Protein AF-A0A9E6BRR2-F1 (afdb_monomer_lite)

Sequence (316 aa):
MTEQTRDRDTGIADQISHALIAHAGAIAESCGAAAIFVYADVLGGQLLPTPPGLEEKVYYISKTAEEQESQEERGTRFLRVPNVPLTRTGQVKIAVFLALSRGIVRRGDVVVCLSGLPNSGGLDSLFITQVGREFEMYSTSEKTEAEASAVRPEVIERVVNIAIELGYEGREGKPVGALFVIGDTERVLSMSRQLILNPFRGYPEEERNVLDPALEETVKELSTIDGAFLIRGDGVIETCGTFLKVASQDEFELPQGLGARHHAAAGITAVTNAFAVTVSESTGTVTIFRDGRIVTEIEKPRRLDVVHRPFRAGEE

Structure (mmCIF, N/CA/C/O backbone):
data_AF-A0A9E6BRR2-F1
#
_entry.id   AF-A0A9E6BRR2-F1
#
loop_
_atom_site.group_PDB
_atom_site.id
_atom_site.type_symbol
_atom_site.label_atom_id
_atom_site.label_alt_id
_atom_site.label_comp_id
_atom_site.label_asym_id
_atom_site.label_entity_id
_atom_site.label_seq_id
_atom_site.pdbx_PDB_ins_code
_atom_site.Cartn_x
_atom_site.Cartn_y
_atom_site.Cartn_z
_atom_site.occupancy
_atom_site.B_iso_or_equiv
_atom_site.auth_seq_id
_atom_site.auth_comp_id
_atom_site.auth_asym_id
_atom_site.auth_atom_id
_atom_site.pdbx_PDB_model_num
ATOM 1 N N . MET A 1 1 ? -1.984 33.173 24.089 1.00 45.22 1 MET A N 1
ATOM 2 C CA . MET A 1 1 ? -2.928 32.114 24.507 1.00 45.22 1 MET A CA 1
ATOM 3 C C . MET A 1 1 ? -2.459 31.600 25.853 1.00 45.22 1 MET A C 1
ATOM 5 O O . MET A 1 1 ? -1.326 31.153 25.947 1.00 45.22 1 MET A O 1
ATOM 9 N N . THR A 1 2 ? -3.260 31.806 26.893 1.00 40.41 2 THR A N 1
ATOM 10 C CA . THR A 1 2 ? -2.946 31.531 28.305 1.00 40.41 2 THR A CA 1
ATOM 11 C C . THR A 1 2 ? -3.057 30.036 28.632 1.00 40.41 2 THR A C 1
ATOM 13 O O . THR A 1 2 ? -3.903 29.351 28.057 1.00 40.41 2 THR A O 1
ATOM 16 N N . GLU A 1 3 ? -2.236 29.544 29.570 1.00 40.56 3 GLU A N 1
ATOM 17 C CA . GLU A 1 3 ? -2.172 28.139 30.041 1.00 40.56 3 GLU A CA 1
ATOM 18 C C . GLU A 1 3 ? -3.542 27.518 30.366 1.00 40.56 3 GLU A C 1
ATOM 20 O O . GLU A 1 3 ? -3.767 26.353 30.063 1.00 40.56 3 GLU A O 1
ATOM 25 N N . GLN A 1 4 ? -4.505 28.309 30.852 1.00 42.38 4 GLN A N 1
ATOM 26 C CA . GLN A 1 4 ? -5.879 27.859 31.133 1.00 42.38 4 GLN A CA 1
ATOM 27 C C . GLN A 1 4 ? -6.672 27.380 29.904 1.00 42.38 4 GLN A C 1
ATOM 29 O O . GLN A 1 4 ? -7.651 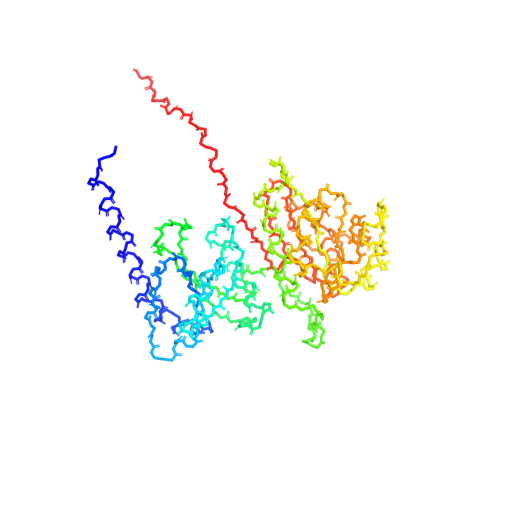26.654 30.054 1.00 42.38 4 GLN A O 1
ATOM 34 N N . THR A 1 5 ? -6.282 27.790 28.693 1.00 39.84 5 THR A N 1
ATOM 35 C CA . THR A 1 5 ? -6.946 27.348 27.452 1.00 39.84 5 THR A CA 1
ATOM 36 C C . THR A 1 5 ? -6.427 25.974 27.021 1.00 39.84 5 THR A C 1
ATOM 38 O O . THR A 1 5 ? -7.208 25.142 26.578 1.00 39.84 5 THR A O 1
ATOM 41 N N . ARG A 1 6 ? -5.128 25.699 27.232 1.00 43.97 6 ARG A N 1
ATOM 42 C CA . ARG A 1 6 ? -4.519 24.389 26.936 1.00 43.97 6 ARG A CA 1
ATOM 43 C C . ARG A 1 6 ? -5.049 23.282 27.847 1.00 43.97 6 ARG A C 1
ATOM 45 O O . ARG A 1 6 ? -5.259 22.183 27.361 1.00 43.97 6 ARG A O 1
ATOM 52 N N . ASP A 1 7 ? -5.295 23.593 29.119 1.00 45.66 7 ASP A N 1
ATOM 53 C CA . ASP A 1 7 ? -5.718 22.619 30.140 1.00 45.66 7 ASP A CA 1
ATOM 54 C C . ASP A 1 7 ? -7.205 22.207 30.023 1.00 45.66 7 ASP A C 1
ATOM 56 O O . ASP A 1 7 ? -7.620 21.143 30.478 1.00 45.66 7 ASP A O 1
ATOM 60 N N . ARG A 1 8 ? -8.039 23.045 29.384 1.00 50.12 8 ARG A N 1
ATOM 61 C CA . ARG A 1 8 ? -9.439 22.710 29.053 1.00 50.12 8 ARG A CA 1
ATOM 62 C C . ARG A 1 8 ? -9.565 21.887 27.772 1.00 50.12 8 ARG A C 1
ATOM 64 O O . ARG A 1 8 ? -10.418 21.003 27.718 1.00 50.12 8 ARG A O 1
ATOM 71 N N . ASP A 1 9 ? -8.744 22.179 26.765 1.00 53.53 9 ASP A N 1
ATOM 72 C CA . ASP A 1 9 ? -8.765 21.467 25.481 1.00 53.53 9 ASP A CA 1
ATOM 73 C C . ASP A 1 9 ? -8.281 20.013 25.624 1.00 53.53 9 ASP A C 1
ATOM 75 O O . ASP A 1 9 ? -8.854 19.119 25.001 1.00 53.53 9 ASP A O 1
ATOM 79 N N . THR A 1 10 ? -7.306 19.744 26.504 1.00 59.22 10 THR A N 1
ATOM 80 C CA . THR A 1 10 ? -6.876 18.376 26.858 1.00 59.22 10 THR A CA 1
ATOM 81 C C . THR A 1 10 ? -7.997 17.570 27.514 1.00 59.22 10 THR A C 1
ATOM 83 O O . THR A 1 10 ? -8.246 16.434 27.121 1.00 59.22 10 THR A O 1
ATOM 86 N N . GLY A 1 11 ? -8.759 18.170 28.435 1.00 69.00 11 GLY A N 1
ATOM 87 C CA . GLY A 1 11 ? -9.864 17.479 29.110 1.00 69.00 11 GLY A CA 1
ATOM 88 C C . GLY A 1 11 ? -11.014 17.059 28.182 1.00 69.00 11 GLY A C 1
ATOM 89 O O . GLY A 1 11 ? -11.620 16.011 28.395 1.00 69.00 11 GLY A O 1
ATOM 90 N N . ILE A 1 12 ? -11.319 17.844 27.141 1.00 74.69 12 ILE A N 1
ATOM 91 C CA . ILE A 1 12 ? -12.359 17.493 26.154 1.00 74.69 12 ILE A CA 1
ATOM 92 C C . ILE A 1 12 ? -11.861 16.396 25.205 1.00 74.69 12 ILE A C 1
ATOM 94 O O . ILE A 1 12 ? -12.606 15.458 24.918 1.00 74.69 12 ILE A O 1
ATOM 98 N N . ALA A 1 13 ? -10.612 16.482 24.738 1.00 71.50 13 ALA A N 1
ATOM 99 C CA . ALA A 1 13 ? -10.016 15.463 23.874 1.00 71.50 13 ALA A CA 1
ATOM 100 C C . ALA A 1 13 ? -9.964 14.083 24.558 1.00 71.50 13 ALA A C 1
ATOM 102 O O . ALA A 1 13 ? -10.310 13.071 23.940 1.00 71.50 13 ALA A O 1
ATOM 103 N N . ASP A 1 14 ? -9.636 14.049 25.850 1.00 74.75 14 ASP A N 1
ATOM 104 C CA . ASP A 1 14 ? -9.645 12.824 26.653 1.00 74.75 14 ASP A CA 1
ATOM 105 C C . ASP A 1 14 ? -11.061 12.259 26.824 1.00 74.75 14 ASP A C 1
ATOM 107 O O . ASP A 1 14 ? -11.271 11.050 26.711 1.00 74.75 14 ASP A O 1
ATOM 111 N N . GLN A 1 15 ? -12.063 13.120 27.035 1.00 80.69 15 GLN A N 1
ATOM 112 C CA . GLN A 1 15 ? -13.464 12.693 27.126 1.00 80.69 15 GLN A CA 1
ATOM 113 C C . GLN A 1 15 ? -13.975 12.084 25.818 1.00 80.69 15 GLN A C 1
ATOM 115 O O . GLN A 1 15 ? -14.651 11.054 25.853 1.00 80.69 15 GLN A O 1
ATOM 120 N N . ILE A 1 16 ? -13.650 12.692 24.673 1.00 83.25 16 ILE A N 1
ATOM 121 C CA . ILE A 1 16 ? -14.010 12.155 23.352 1.00 83.25 16 ILE A CA 1
ATOM 122 C C . ILE A 1 16 ? -13.338 10.796 23.149 1.00 83.25 16 ILE A C 1
ATOM 124 O O . ILE A 1 16 ? -14.016 9.827 22.801 1.00 83.25 16 ILE A O 1
ATOM 128 N N . SER A 1 17 ? -12.040 10.706 23.445 1.00 81.00 17 SER A N 1
ATOM 129 C CA . SER A 1 17 ? -11.273 9.464 23.326 1.00 81.00 17 SER A CA 1
ATOM 130 C C . SER A 1 17 ? -11.893 8.352 24.170 1.00 81.00 17 SER A C 1
ATOM 132 O O . SER A 1 17 ? -12.194 7.274 23.659 1.00 81.00 17 SER A O 1
ATOM 134 N N . HIS A 1 18 ? -12.172 8.637 25.444 1.00 81.00 18 HIS A N 1
ATOM 135 C CA . HIS A 1 18 ? -12.802 7.691 26.359 1.00 81.00 18 HIS A CA 1
ATOM 136 C C . HIS A 1 18 ? -14.199 7.270 25.881 1.00 81.00 18 HIS A C 1
ATOM 138 O O . HIS A 1 18 ? -14.552 6.093 25.960 1.00 81.00 18 HIS A O 1
ATOM 144 N N . ALA A 1 19 ? -15.003 8.203 25.364 1.00 85.44 19 ALA A N 1
ATOM 145 C CA . ALA A 1 19 ? -16.331 7.899 24.840 1.00 85.44 19 ALA A CA 1
ATOM 146 C C . ALA A 1 19 ? -16.269 6.969 23.619 1.00 85.44 19 ALA A C 1
ATOM 148 O O . ALA A 1 19 ? -17.017 5.991 23.571 1.00 85.44 19 ALA A O 1
ATOM 149 N N . LEU A 1 20 ? -15.367 7.233 22.667 1.00 87.62 20 LEU A N 1
ATOM 150 C CA . LEU A 1 20 ? -15.169 6.378 21.495 1.00 87.62 20 LEU A CA 1
ATOM 151 C C . LEU A 1 20 ? -14.715 4.981 21.905 1.00 87.62 20 LEU A C 1
ATOM 153 O O . LEU A 1 20 ? -15.319 3.996 21.487 1.00 87.62 20 LEU A O 1
ATOM 157 N N . ILE A 1 21 ? -13.708 4.901 22.773 1.00 81.75 21 ILE A N 1
ATOM 158 C CA . ILE A 1 21 ? -13.178 3.642 23.294 1.00 81.75 21 ILE A CA 1
ATOM 159 C C . ILE A 1 21 ? -14.280 2.821 23.978 1.00 81.75 21 ILE A C 1
ATOM 161 O O . ILE A 1 21 ? -14.448 1.643 23.670 1.00 81.75 21 ILE A O 1
ATOM 165 N N . ALA A 1 22 ? -15.070 3.445 24.856 1.00 83.31 22 ALA A N 1
ATOM 166 C CA . ALA A 1 22 ? -16.114 2.762 25.618 1.00 83.31 22 ALA A CA 1
ATOM 167 C C . ALA A 1 22 ? -17.245 2.190 24.743 1.00 83.31 22 ALA A C 1
ATOM 169 O O . ALA A 1 22 ? -17.859 1.194 25.119 1.00 83.31 22 ALA A O 1
ATOM 170 N N . HIS A 1 23 ? -17.532 2.797 23.585 1.00 89.19 23 HIS A N 1
ATOM 171 C CA . HIS A 1 23 ? -18.653 2.395 22.723 1.00 89.19 23 HIS A CA 1
ATOM 172 C C . HIS A 1 23 ? -18.225 1.620 21.471 1.00 89.19 23 HIS A C 1
ATOM 174 O O . HIS A 1 23 ? -19.061 0.956 20.856 1.00 89.19 23 HIS A O 1
ATOM 180 N N . ALA A 1 24 ? -16.942 1.652 21.099 1.00 88.25 24 ALA A N 1
ATOM 181 C CA . ALA A 1 24 ? -16.434 1.013 19.887 1.00 88.25 24 ALA A CA 1
ATOM 182 C C . ALA A 1 24 ? -16.755 -0.483 19.821 1.00 88.25 24 ALA A C 1
ATOM 184 O O . ALA A 1 24 ? -17.174 -0.971 18.775 1.00 88.25 24 ALA A O 1
ATOM 185 N N . GLY A 1 25 ? -16.613 -1.201 20.939 1.00 87.06 25 GLY A N 1
ATOM 186 C CA . GLY A 1 25 ? -16.920 -2.629 20.997 1.00 87.06 25 GLY A CA 1
ATOM 187 C C . GLY A 1 25 ? -18.400 -2.938 20.746 1.00 87.06 25 GLY A C 1
ATOM 188 O O . GLY A 1 25 ? -18.709 -3.833 19.966 1.00 87.06 25 GLY A O 1
ATOM 189 N N . ALA A 1 26 ? -19.315 -2.158 21.328 1.00 89.19 26 ALA A N 1
ATOM 190 C CA . ALA A 1 26 ? -20.755 -2.331 21.113 1.00 89.19 26 ALA A CA 1
ATOM 191 C C . ALA A 1 26 ? -21.174 -1.993 19.670 1.00 89.19 26 ALA A C 1
ATOM 193 O O . ALA A 1 26 ? -22.030 -2.662 19.086 1.00 89.19 26 ALA A O 1
ATOM 194 N N . ILE A 1 27 ? -20.546 -0.975 19.072 1.00 91.75 27 ILE A N 1
ATOM 195 C CA . ILE A 1 27 ? -20.733 -0.629 17.657 1.00 91.75 27 ILE A CA 1
ATOM 196 C C . ILE A 1 27 ? -20.229 -1.771 16.767 1.00 91.75 27 ILE A C 1
ATOM 198 O O . ILE A 1 27 ? -20.940 -2.209 15.865 1.00 91.75 27 ILE A O 1
ATOM 202 N N . ALA A 1 28 ? -19.033 -2.293 17.047 1.00 91.62 28 ALA A N 1
ATOM 203 C CA . ALA A 1 28 ? -18.448 -3.410 16.315 1.00 91.62 28 ALA A CA 1
ATOM 204 C C . ALA A 1 28 ? -19.322 -4.670 16.385 1.00 91.62 28 ALA A C 1
ATOM 206 O O . ALA A 1 28 ? -19.537 -5.317 15.363 1.00 91.62 28 ALA A O 1
ATOM 207 N N . GLU A 1 29 ? -19.880 -4.985 17.553 1.00 90.69 29 GLU A N 1
ATOM 208 C CA . GLU A 1 29 ? -20.832 -6.086 17.716 1.00 90.69 29 GLU A CA 1
ATOM 209 C C . GLU A 1 29 ? -22.100 -5.871 16.880 1.00 90.69 29 GLU A C 1
ATOM 211 O O . GLU A 1 29 ? -22.483 -6.737 16.093 1.00 90.69 29 GLU A O 1
ATOM 216 N N . SER A 1 30 ? -22.707 -4.686 16.989 1.00 92.19 30 SER A N 1
ATOM 217 C CA . SER A 1 30 ? -23.957 -4.337 16.299 1.00 92.19 30 SER A CA 1
ATOM 218 C C . SER A 1 30 ? -23.822 -4.366 14.776 1.00 92.19 30 SER A C 1
ATOM 220 O O . SER A 1 30 ? -24.770 -4.705 14.069 1.00 92.19 30 SER A O 1
ATOM 222 N N . CYS A 1 31 ? -22.642 -4.020 14.262 1.00 91.88 31 CYS A N 1
ATOM 223 C CA . CYS A 1 31 ? -22.338 -4.050 12.835 1.00 91.88 31 CYS A CA 1
ATOM 224 C C . CYS A 1 31 ? -21.801 -5.407 12.350 1.00 91.88 31 CYS A C 1
ATOM 226 O O . CYS A 1 31 ? -21.524 -5.546 11.160 1.00 91.88 31 CYS A O 1
ATOM 228 N N . GLY A 1 32 ? -21.632 -6.395 13.237 1.00 91.06 32 GLY A N 1
ATOM 229 C CA . GLY A 1 32 ? -21.058 -7.693 12.882 1.00 91.06 32 GLY A CA 1
ATOM 230 C C . GLY A 1 32 ? -19.607 -7.594 12.406 1.00 91.06 32 GLY A C 1
ATOM 231 O O . GLY A 1 32 ? -19.215 -8.294 11.474 1.00 91.06 32 GLY A O 1
ATOM 232 N N . ALA A 1 33 ? -18.815 -6.707 13.012 1.00 92.94 33 ALA A N 1
ATOM 233 C CA . ALA A 1 33 ? -17.444 -6.455 12.598 1.00 92.94 33 ALA A CA 1
ATOM 234 C C . ALA A 1 33 ? -16.578 -7.723 12.691 1.00 92.94 33 ALA A C 1
ATOM 236 O O . ALA A 1 33 ? -16.591 -8.468 13.686 1.00 92.94 33 ALA A O 1
ATOM 237 N N . ALA A 1 34 ? -15.798 -7.949 11.637 1.00 92.94 34 ALA A N 1
ATOM 238 C CA . ALA A 1 34 ? -14.789 -8.996 11.584 1.00 92.94 34 ALA A CA 1
ATOM 239 C C . ALA A 1 34 ? -13.524 -8.577 12.343 1.00 92.94 34 ALA A C 1
ATOM 241 O O . ALA A 1 34 ? -12.900 -9.413 12.993 1.00 92.94 34 ALA A O 1
ATOM 242 N N . ALA A 1 35 ? -13.189 -7.281 12.308 1.00 93.44 35 ALA A N 1
ATOM 243 C CA . ALA A 1 35 ? -12.031 -6.714 12.987 1.00 93.44 35 ALA A CA 1
ATOM 244 C C . ALA A 1 35 ? -12.292 -5.290 13.503 1.00 93.44 35 ALA A C 1
ATOM 246 O O . ALA A 1 35 ? -13.084 -4.533 12.931 1.00 93.44 35 ALA A O 1
ATOM 247 N N . ILE A 1 36 ? -11.586 -4.927 14.573 1.00 93.44 36 ILE A N 1
ATOM 248 C CA . ILE A 1 36 ? -11.510 -3.576 15.127 1.00 93.44 36 ILE A CA 1
ATOM 249 C C . ILE A 1 36 ? -10.061 -3.115 15.032 1.00 93.44 36 ILE A C 1
ATOM 251 O O . ILE A 1 36 ? -9.180 -3.727 15.629 1.00 93.44 36 ILE A O 1
ATOM 255 N N . PHE A 1 37 ? -9.802 -2.040 14.301 1.00 92.75 37 PHE A N 1
ATOM 256 C CA . PHE A 1 37 ? -8.474 -1.452 14.178 1.00 92.75 37 PHE A CA 1
ATOM 257 C C . PHE A 1 37 ? -8.347 -0.255 15.099 1.00 92.75 37 PHE A C 1
ATOM 259 O O . PHE A 1 37 ? -9.175 0.655 15.055 1.00 92.75 37 PHE A O 1
ATOM 266 N N . VAL A 1 38 ? -7.301 -0.242 15.918 1.00 89.06 38 VAL A N 1
ATOM 267 C CA . VAL A 1 38 ? -7.044 0.858 16.844 1.00 89.06 38 VAL A CA 1
ATOM 268 C C . VAL A 1 38 ? -5.611 1.313 16.718 1.00 89.06 38 VAL A C 1
ATOM 270 O O . VAL A 1 38 ? -4.689 0.534 16.921 1.00 89.06 38 VAL A O 1
ATOM 273 N N . TYR A 1 39 ? -5.422 2.582 16.393 1.00 83.19 39 TYR A N 1
ATOM 274 C CA . TYR A 1 39 ? -4.096 3.176 16.300 1.00 83.19 39 TYR A CA 1
ATOM 275 C C . TYR A 1 39 ? -3.404 3.226 17.671 1.00 83.19 39 TYR A C 1
ATOM 277 O O . TYR A 1 39 ? -3.909 3.837 18.615 1.00 83.19 39 TYR A O 1
ATOM 285 N N . ALA A 1 40 ? -2.272 2.522 17.784 1.00 69.75 40 ALA A N 1
ATOM 286 C CA . ALA A 1 40 ? -1.572 2.283 19.046 1.00 69.75 40 ALA A CA 1
ATOM 287 C C . ALA A 1 40 ? -0.946 3.563 19.618 1.00 69.75 40 ALA A C 1
ATOM 289 O O . ALA A 1 40 ? -0.969 3.757 20.836 1.00 69.75 40 ALA A O 1
ATOM 290 N N . ASP A 1 41 ? -0.484 4.461 18.741 1.00 67.94 41 ASP A N 1
ATOM 291 C CA . ASP A 1 41 ? 0.067 5.781 19.078 1.00 67.94 41 ASP A CA 1
ATOM 292 C C . ASP A 1 41 ? -0.927 6.664 19.845 1.00 67.94 41 ASP A C 1
ATOM 294 O O . ASP A 1 41 ? -0.534 7.605 20.532 1.00 67.94 41 ASP A O 1
ATOM 298 N N . VAL A 1 42 ? -2.220 6.344 19.765 1.00 65.56 42 VAL A N 1
ATOM 299 C CA . VAL A 1 42 ? -3.295 7.133 20.367 1.00 65.56 42 VAL A CA 1
ATOM 300 C C . VAL A 1 42 ? -3.747 6.590 21.725 1.00 65.56 42 VAL A C 1
ATOM 302 O O . VAL A 1 42 ? -4.322 7.322 22.521 1.00 65.56 42 VAL A O 1
ATOM 305 N N . LEU A 1 43 ? -3.475 5.318 22.030 1.00 63.44 43 LEU A N 1
ATOM 306 C CA . LEU A 1 43 ? -3.894 4.704 23.295 1.00 63.44 43 LEU A CA 1
ATOM 307 C C . LEU A 1 43 ? -2.868 4.851 24.423 1.00 63.44 43 LEU A C 1
ATOM 309 O O . LEU A 1 43 ? -3.152 4.433 25.545 1.00 63.44 43 LEU A O 1
ATOM 313 N N . GLY A 1 44 ? -1.670 5.383 24.152 1.00 63.38 44 GLY A N 1
ATOM 314 C CA . GLY A 1 44 ? -0.631 5.568 25.174 1.00 63.38 44 GLY A CA 1
ATOM 315 C C . GLY A 1 44 ? -0.302 4.283 25.949 1.00 63.38 44 GLY A C 1
ATOM 316 O O . GLY A 1 44 ? -0.023 4.335 27.144 1.00 63.38 44 GLY A O 1
ATOM 317 N N . GLY A 1 45 ? -0.415 3.117 25.300 1.00 61.56 45 GLY A N 1
ATOM 318 C CA . GLY A 1 45 ? -0.205 1.808 25.927 1.00 61.56 45 GLY A CA 1
ATOM 319 C C . GLY A 1 45 ? -1.414 1.211 26.665 1.00 61.56 45 GLY A C 1
ATOM 320 O O . GLY A 1 45 ? -1.284 0.143 27.259 1.00 61.56 45 GLY A O 1
ATOM 321 N N . GLN A 1 46 ? -2.600 1.825 26.627 1.00 63.91 46 GLN A N 1
ATOM 322 C CA . GLN A 1 46 ? -3.827 1.233 27.180 1.00 63.91 46 GLN A CA 1
ATOM 323 C C . GLN A 1 46 ? -4.404 0.134 26.267 1.00 63.91 46 GLN A C 1
ATOM 325 O O . GLN A 1 46 ? -4.161 0.108 25.060 1.00 63.91 46 GLN A O 1
ATOM 330 N N . LEU A 1 47 ? -5.121 -0.841 26.845 1.00 67.12 47 LEU A N 1
ATOM 331 C CA . LEU A 1 47 ? -5.910 -1.805 26.063 1.00 67.12 47 LEU A CA 1
ATOM 332 C C . LEU A 1 47 ? -7.259 -1.189 25.683 1.00 67.12 47 LEU A C 1
ATOM 334 O O . LEU A 1 47 ? -7.787 -0.365 26.427 1.00 67.12 47 LEU A O 1
ATOM 338 N N . LEU A 1 48 ? -7.833 -1.618 24.556 1.00 71.06 48 LEU A N 1
ATOM 339 C CA . LEU A 1 48 ? -9.191 -1.232 24.205 1.00 71.06 48 LEU A CA 1
ATOM 340 C C . LEU A 1 48 ? -10.147 -2.095 25.048 1.00 71.06 48 LEU A C 1
ATOM 342 O O . LEU A 1 48 ? -10.159 -3.313 24.855 1.00 71.06 48 LEU A O 1
ATOM 346 N N . PRO A 1 49 ? -10.946 -1.527 25.968 1.00 70.19 49 PRO A N 1
ATOM 347 C CA . PRO A 1 49 ? -12.047 -2.256 26.578 1.00 70.19 49 PRO A CA 1
ATOM 348 C C . PRO A 1 49 ? -12.982 -2.767 25.481 1.00 70.19 49 PRO A C 1
ATOM 350 O O . PRO A 1 49 ? -13.512 -1.997 24.680 1.00 70.19 49 PRO A O 1
ATOM 353 N N . THR A 1 50 ? -13.185 -4.080 25.445 1.00 69.94 50 THR A N 1
ATOM 354 C CA . THR A 1 50 ? -14.102 -4.726 24.507 1.00 69.94 50 THR A CA 1
ATOM 355 C C . THR A 1 50 ? -15.073 -5.638 25.247 1.00 69.94 50 THR A C 1
ATOM 357 O O . THR A 1 50 ? -14.748 -6.138 26.327 1.00 69.94 50 THR A O 1
ATOM 360 N N . PRO A 1 51 ? -16.289 -5.848 24.711 1.00 68.19 51 PRO A N 1
ATOM 361 C CA . PRO A 1 51 ? -17.172 -6.888 25.211 1.00 68.19 51 PRO A CA 1
ATOM 362 C C . PRO A 1 51 ? -16.509 -8.275 25.095 1.00 68.19 51 PRO A C 1
ATOM 364 O O . PRO A 1 51 ? -15.695 -8.492 24.189 1.00 68.19 51 PRO A O 1
ATOM 367 N N . PRO A 1 52 ? -16.872 -9.238 25.964 1.00 69.31 52 PRO A N 1
ATOM 368 C CA . PRO A 1 52 ? -16.328 -10.592 25.913 1.00 69.31 52 PRO A CA 1
ATOM 369 C C . PRO A 1 52 ? -16.473 -11.217 24.517 1.00 69.31 52 PRO A C 1
ATOM 371 O O . PRO A 1 52 ? -17.562 -11.228 23.948 1.00 69.31 52 PRO A O 1
ATOM 374 N N . GLY A 1 53 ? -15.378 -11.745 23.964 1.00 69.94 53 GLY A N 1
ATOM 375 C CA . GLY A 1 53 ? -15.349 -12.372 22.634 1.00 69.94 53 GLY A CA 1
ATOM 376 C C . GLY A 1 53 ? -14.974 -11.444 21.468 1.00 69.94 53 GLY A C 1
ATOM 377 O O . GLY A 1 53 ? -14.751 -11.934 20.361 1.00 69.94 53 GLY A O 1
ATOM 378 N N . LEU A 1 54 ? -14.849 -10.130 21.696 1.00 78.69 54 LEU A N 1
ATOM 379 C CA . LEU A 1 54 ? -14.329 -9.177 20.701 1.00 78.69 54 LEU A CA 1
ATOM 380 C C . LEU A 1 54 ? -12.826 -8.909 20.836 1.00 78.69 54 LEU A C 1
ATOM 382 O O . LEU A 1 54 ? -12.239 -8.388 19.894 1.00 78.69 54 LEU A O 1
ATOM 386 N N . GLU A 1 55 ? -12.198 -9.310 21.943 1.00 81.00 55 GLU A N 1
ATOM 387 C CA . GLU A 1 55 ? -10.760 -9.125 22.202 1.00 81.00 55 GLU A CA 1
ATOM 388 C C . GLU A 1 55 ? -9.889 -9.690 21.073 1.00 81.00 55 GLU A C 1
ATOM 390 O O . GLU A 1 55 ? -8.981 -9.025 20.578 1.00 81.00 55 GLU A O 1
ATOM 395 N N . GLU A 1 56 ? -10.225 -10.885 20.583 1.00 84.69 56 GLU A N 1
ATOM 396 C CA . GLU A 1 56 ? -9.510 -11.521 19.474 1.00 84.69 56 GLU A CA 1
ATOM 397 C C . GLU A 1 56 ? -9.662 -10.777 18.141 1.00 84.69 56 GLU A C 1
ATOM 399 O O . GLU A 1 56 ? -8.888 -10.992 17.212 1.00 84.69 56 GLU A O 1
ATOM 404 N N . LYS A 1 57 ? -10.653 -9.898 18.019 1.00 88.81 57 LYS A N 1
ATOM 405 C CA . LYS A 1 57 ? -10.898 -9.120 16.803 1.00 88.81 57 LYS A CA 1
ATOM 406 C C . LYS A 1 57 ? -10.199 -7.762 16.831 1.00 88.81 57 LYS A C 1
ATOM 408 O O . LYS A 1 57 ? -10.265 -7.047 15.833 1.00 88.81 57 LYS A O 1
ATOM 413 N N . VAL A 1 58 ? -9.543 -7.390 17.933 1.00 90.50 58 VAL A N 1
ATOM 414 C CA . VAL A 1 58 ? -8.825 -6.116 18.057 1.00 90.50 58 VAL A CA 1
ATOM 415 C C . VAL A 1 58 ? -7.425 -6.242 17.466 1.00 90.50 58 VAL A C 1
ATOM 417 O O . VAL A 1 58 ? -6.642 -7.084 17.897 1.00 90.50 58 VAL A O 1
ATOM 420 N N . TYR A 1 59 ? -7.102 -5.372 16.513 1.00 91.69 59 TYR A N 1
ATOM 421 C CA . TYR A 1 59 ? -5.764 -5.212 15.956 1.00 91.69 59 TYR A CA 1
ATOM 422 C C . TYR A 1 59 ? -5.240 -3.808 16.247 1.00 91.69 59 TYR A C 1
ATOM 424 O O . TYR A 1 59 ? -5.827 -2.803 15.836 1.00 91.69 59 TYR A O 1
ATOM 432 N N . TYR A 1 60 ? -4.103 -3.749 16.928 1.00 89.56 60 TYR A N 1
ATOM 433 C CA . TYR A 1 60 ? -3.379 -2.517 17.199 1.00 89.56 60 TYR A CA 1
ATOM 434 C C . TYR A 1 60 ? -2.570 -2.105 15.974 1.00 89.56 60 TYR A C 1
ATOM 436 O O . TYR A 1 60 ? -1.739 -2.860 15.474 1.00 89.56 60 TYR A O 1
ATOM 444 N N . ILE A 1 61 ? -2.829 -0.912 15.458 1.00 89.81 61 ILE A N 1
ATOM 445 C CA . ILE A 1 61 ? -2.129 -0.382 14.298 1.00 89.81 61 ILE A CA 1
ATOM 446 C C . ILE A 1 61 ? -0.882 0.352 14.785 1.00 89.81 61 ILE A C 1
ATOM 448 O O . ILE A 1 61 ? -0.998 1.406 15.411 1.00 89.81 61 ILE A O 1
ATOM 452 N N . SER A 1 62 ? 0.289 -0.209 14.490 1.00 86.69 62 SER A N 1
ATOM 453 C CA . SER A 1 62 ? 1.592 0.327 14.899 1.00 86.69 62 SER A CA 1
ATOM 454 C C . SER A 1 62 ? 2.306 0.957 13.705 1.00 86.69 62 SER A C 1
ATOM 456 O O . SER A 1 62 ? 2.325 0.392 12.609 1.00 86.69 62 SER A O 1
ATOM 458 N N . LYS A 1 63 ? 2.912 2.123 13.908 1.00 83.75 63 LYS A N 1
ATOM 459 C CA . LYS A 1 63 ? 3.722 2.833 12.906 1.00 83.75 63 LYS A CA 1
ATOM 460 C C . LYS A 1 63 ? 5.210 2.573 13.118 1.00 83.75 63 LYS A C 1
ATOM 462 O O . LYS A 1 63 ? 5.964 2.487 12.148 1.00 83.75 63 LYS A O 1
ATOM 467 N N . THR A 1 64 ? 5.642 2.426 14.369 1.00 83.00 64 THR A N 1
ATOM 468 C CA . THR A 1 64 ? 7.058 2.264 14.725 1.00 83.00 64 THR A CA 1
ATOM 469 C C . THR A 1 64 ? 7.398 0.828 15.127 1.00 83.00 64 THR A C 1
ATOM 471 O O . THR A 1 64 ? 6.523 0.028 15.460 1.00 83.00 64 THR A O 1
ATOM 474 N N . ALA A 1 65 ? 8.691 0.488 15.077 1.00 80.94 65 ALA A N 1
ATOM 475 C CA . ALA A 1 65 ? 9.177 -0.805 15.560 1.00 80.94 65 ALA A CA 1
ATOM 476 C C . ALA A 1 65 ? 9.010 -0.934 17.085 1.00 80.94 65 ALA A C 1
ATOM 478 O O . ALA A 1 65 ? 8.647 -1.999 17.566 1.00 80.94 65 ALA A O 1
ATOM 479 N N . GLU A 1 66 ? 9.194 0.164 17.823 1.00 80.88 66 GLU A N 1
ATOM 480 C CA . GLU A 1 66 ? 9.014 0.221 19.280 1.00 80.88 66 GLU A CA 1
ATOM 481 C C . GLU A 1 66 ? 7.559 -0.055 19.689 1.00 80.88 66 GLU A C 1
ATOM 483 O O . GLU A 1 66 ? 7.293 -0.845 20.592 1.00 80.88 66 GLU A O 1
ATOM 488 N N . GLU A 1 67 ? 6.589 0.549 18.992 1.00 78.56 67 GLU A N 1
ATOM 489 C CA . GLU A 1 67 ? 5.165 0.269 19.217 1.00 78.56 67 GLU A CA 1
ATOM 490 C C . GLU A 1 67 ? 4.832 -1.194 18.933 1.00 78.56 67 GLU A C 1
ATOM 492 O O . GLU A 1 67 ? 4.021 -1.789 19.639 1.00 78.56 67 GLU A O 1
ATOM 497 N N . GLN A 1 68 ? 5.435 -1.766 17.890 1.00 80.06 68 GLN A N 1
ATOM 498 C CA . GLN A 1 68 ? 5.261 -3.170 17.543 1.00 80.06 68 GLN A CA 1
ATOM 499 C C . GLN A 1 68 ? 5.818 -4.090 18.637 1.00 80.06 68 GLN A C 1
ATOM 501 O O . GLN A 1 68 ? 5.083 -4.955 19.104 1.00 80.06 68 GLN A O 1
ATOM 506 N N . GLU A 1 69 ? 7.060 -3.879 19.074 1.00 82.25 69 GLU A N 1
ATOM 507 C CA . GLU A 1 69 ? 7.691 -4.656 20.150 1.00 82.25 69 GLU A CA 1
ATOM 508 C C . GLU A 1 69 ? 6.846 -4.591 21.431 1.00 82.25 69 GLU A C 1
ATOM 510 O O . GLU A 1 69 ? 6.519 -5.618 22.021 1.00 82.25 69 GLU A O 1
ATOM 515 N N . SER A 1 70 ? 6.346 -3.401 21.779 1.00 79.94 70 SER A N 1
ATOM 516 C CA . SER A 1 70 ? 5.434 -3.229 22.913 1.00 79.94 70 SER A CA 1
ATOM 517 C C . SER A 1 70 ? 4.126 -4.023 22.768 1.00 79.94 70 SER A C 1
ATOM 519 O O . SER A 1 70 ? 3.634 -4.589 23.745 1.00 79.94 70 SER A O 1
ATOM 521 N N . GLN A 1 71 ? 3.534 -4.093 21.570 1.00 80.75 71 GLN A N 1
ATOM 522 C CA . GLN A 1 71 ? 2.323 -4.896 21.347 1.00 80.75 71 GLN A CA 1
ATOM 523 C C . GLN A 1 71 ? 2.597 -6.405 21.364 1.00 80.75 71 GLN A C 1
ATOM 525 O O . GLN A 1 71 ? 1.750 -7.164 21.854 1.00 80.75 71 GLN A O 1
ATOM 530 N N . GLU A 1 72 ? 3.762 -6.827 20.864 1.00 82.00 72 GLU A N 1
ATOM 531 C CA . GLU A 1 72 ? 4.239 -8.212 20.901 1.00 82.00 72 GLU A CA 1
ATOM 532 C C . GLU A 1 72 ? 4.441 -8.691 22.342 1.00 82.00 72 GLU A C 1
ATOM 534 O O . GLU A 1 72 ? 3.895 -9.728 22.720 1.00 82.00 72 GLU A O 1
ATOM 539 N N . GLU A 1 73 ? 5.128 -7.907 23.180 1.00 81.94 73 GLU A N 1
ATOM 540 C CA . GLU A 1 73 ? 5.329 -8.205 24.607 1.00 81.94 73 GLU A CA 1
ATOM 541 C C . GLU A 1 73 ? 4.005 -8.363 25.367 1.00 81.94 73 GLU A C 1
ATOM 543 O O . GLU A 1 73 ? 3.886 -9.178 26.285 1.00 81.94 73 GLU A O 1
ATOM 548 N N . ARG A 1 74 ? 2.979 -7.606 24.965 1.00 79.38 74 ARG A N 1
ATOM 549 C CA . ARG A 1 74 ? 1.633 -7.663 25.552 1.00 79.38 74 ARG A CA 1
ATOM 550 C C . ARG A 1 74 ? 0.786 -8.822 25.020 1.00 79.38 74 ARG A C 1
ATOM 552 O O . ARG A 1 74 ? -0.327 -9.015 25.506 1.00 79.38 74 ARG A O 1
ATOM 559 N N . GLY A 1 75 ? 1.269 -9.568 24.025 1.00 80.25 75 GLY A N 1
ATOM 560 C CA . GLY A 1 75 ? 0.532 -10.662 23.388 1.00 80.25 75 GLY A CA 1
ATOM 561 C C . GLY A 1 75 ? -0.705 -10.202 22.610 1.00 80.25 75 GLY A C 1
ATOM 562 O O . GLY A 1 75 ? -1.641 -10.978 22.418 1.00 80.25 75 GLY A O 1
ATOM 563 N N . THR A 1 76 ? -0.740 -8.936 22.189 1.00 84.06 76 THR A N 1
ATOM 564 C CA . THR A 1 76 ? -1.865 -8.370 21.431 1.00 84.06 76 THR A CA 1
ATOM 565 C C . THR A 1 76 ? -1.684 -8.591 19.930 1.00 84.06 76 THR A C 1
ATOM 567 O O . THR A 1 76 ? -0.564 -8.729 19.438 1.00 84.06 76 THR A O 1
ATOM 570 N N . ARG A 1 77 ? -2.783 -8.625 19.166 1.00 88.62 77 ARG A N 1
ATOM 571 C CA . ARG A 1 77 ? -2.697 -8.668 17.699 1.00 88.62 77 ARG A CA 1
ATOM 572 C C . ARG A 1 77 ? -2.397 -7.267 17.182 1.00 88.62 77 ARG A C 1
ATOM 574 O O . ARG A 1 77 ? -3.032 -6.305 17.605 1.00 88.62 77 ARG A O 1
ATOM 581 N N . PHE A 1 78 ? -1.474 -7.148 16.238 1.00 89.19 78 PHE A N 1
ATOM 582 C CA . PHE A 1 78 ? -1.089 -5.860 15.673 1.00 89.19 78 PHE A CA 1
ATOM 583 C C . PHE A 1 78 ? -0.931 -5.929 14.153 1.00 89.19 78 PHE A C 1
ATOM 585 O O . PHE A 1 78 ? -0.803 -6.999 13.553 1.00 89.19 78 PHE A O 1
ATOM 592 N N . LEU A 1 79 ? -0.946 -4.758 13.528 1.00 90.25 79 LEU A N 1
ATOM 593 C CA . LEU A 1 79 ? -0.686 -4.559 12.111 1.00 90.25 79 LEU A CA 1
ATOM 594 C C . LEU A 1 79 ? 0.254 -3.368 11.954 1.00 90.25 79 LEU A C 1
ATOM 596 O O . LEU A 1 79 ? -0.050 -2.266 12.406 1.00 90.25 79 LEU A O 1
ATOM 600 N N . ARG A 1 80 ? 1.387 -3.585 11.285 1.00 87.94 80 ARG A N 1
ATOM 601 C CA . ARG A 1 80 ? 2.335 -2.513 10.989 1.00 87.94 80 ARG A CA 1
ATOM 602 C C . ARG A 1 80 ? 1.882 -1.742 9.754 1.00 87.94 80 ARG A C 1
ATOM 604 O O . ARG A 1 80 ? 1.644 -2.345 8.710 1.00 87.94 80 ARG A O 1
ATOM 611 N N . VAL A 1 81 ? 1.805 -0.424 9.871 1.00 90.25 81 VAL A N 1
ATOM 612 C CA . VAL A 1 81 ? 1.554 0.512 8.764 1.00 90.25 81 VAL A CA 1
ATOM 613 C C . VAL A 1 81 ? 2.765 1.438 8.591 1.00 90.25 81 VAL A C 1
ATOM 615 O O . VAL A 1 81 ? 3.558 1.577 9.524 1.00 90.25 81 VAL A O 1
ATOM 618 N N . PRO A 1 82 ? 2.949 2.072 7.421 1.00 85.31 82 PRO A N 1
ATOM 619 C CA . PRO A 1 82 ? 4.077 2.974 7.216 1.00 85.31 82 PRO A CA 1
ATOM 620 C C . PRO A 1 82 ? 4.037 4.184 8.159 1.00 85.31 82 PRO A C 1
ATOM 622 O O . PRO A 1 82 ? 2.975 4.749 8.440 1.00 85.31 82 PRO A O 1
ATOM 625 N N . ASN A 1 83 ? 5.218 4.595 8.629 1.00 86.50 83 ASN A N 1
ATOM 626 C CA . ASN A 1 83 ? 5.389 5.700 9.571 1.00 86.50 83 ASN A CA 1
ATOM 627 C C . ASN A 1 83 ? 5.462 7.054 8.857 1.00 86.50 83 ASN A C 1
ATOM 629 O O . ASN A 1 83 ? 6.474 7.749 8.873 1.00 86.50 83 ASN A O 1
ATOM 633 N N . VAL A 1 84 ? 4.371 7.412 8.196 1.00 84.19 84 VAL A N 1
ATOM 634 C CA . VAL A 1 84 ? 4.249 8.635 7.403 1.00 84.19 84 VAL A CA 1
ATOM 635 C C . VAL A 1 84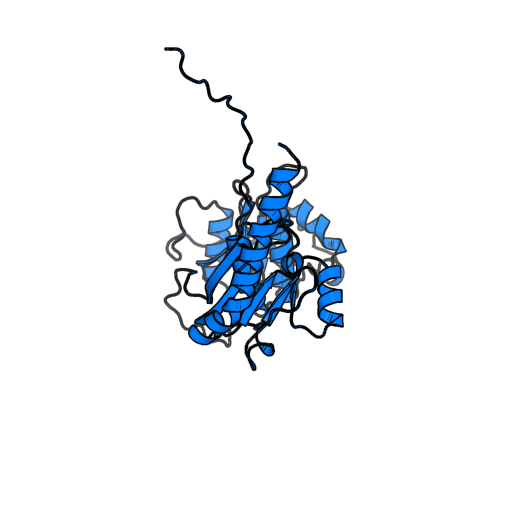 ? 2.941 9.341 7.744 1.00 84.19 84 VAL A C 1
ATOM 637 O O . VAL A 1 84 ? 1.911 8.685 7.939 1.00 84.19 84 VAL A O 1
ATOM 640 N N . PRO A 1 85 ? 2.925 10.682 7.826 1.00 82.25 85 PRO A N 1
ATOM 641 C CA . PRO A 1 85 ? 1.687 11.409 8.053 1.00 82.25 85 PRO A CA 1
ATOM 642 C C . PRO A 1 85 ? 0.706 11.203 6.892 1.00 82.25 85 PRO A C 1
ATOM 644 O O . PRO A 1 85 ? 0.974 11.573 5.751 1.00 82.25 85 PRO A O 1
ATOM 647 N N . LEU A 1 86 ? -0.458 10.643 7.212 1.00 83.19 86 LEU A N 1
ATOM 648 C CA . LEU A 1 86 ? -1.580 10.405 6.304 1.00 83.19 86 LEU A CA 1
ATOM 649 C C . LEU A 1 86 ? -2.827 11.139 6.800 1.00 83.19 86 LEU A C 1
ATOM 651 O O . LEU A 1 86 ? -2.932 11.486 7.980 1.00 83.19 86 LEU A O 1
ATOM 655 N N . THR A 1 87 ? -3.790 11.375 5.906 1.00 85.19 87 THR A N 1
ATOM 656 C CA . THR A 1 87 ? -5.132 11.799 6.337 1.00 85.19 87 THR A CA 1
ATOM 657 C C . THR A 1 87 ? -5.772 10.711 7.210 1.00 85.19 87 THR A C 1
ATOM 659 O O . THR A 1 87 ? -5.385 9.546 7.127 1.00 85.19 87 THR A O 1
ATOM 662 N N . ARG A 1 88 ? -6.780 11.049 8.027 1.00 85.19 88 ARG A N 1
ATOM 663 C CA . ARG A 1 88 ? -7.515 10.047 8.832 1.00 85.19 88 ARG A CA 1
ATOM 664 C C . ARG A 1 88 ? -8.101 8.936 7.951 1.00 85.19 88 ARG A C 1
ATOM 666 O O . ARG A 1 88 ? -7.956 7.756 8.243 1.00 85.19 88 ARG A O 1
ATOM 673 N N . THR A 1 89 ? -8.680 9.313 6.813 1.00 85.94 89 THR A N 1
ATOM 674 C CA . THR A 1 89 ? -9.169 8.353 5.817 1.00 85.94 89 THR A CA 1
ATOM 675 C C . THR A 1 89 ? -8.023 7.553 5.194 1.00 85.94 89 THR A C 1
ATOM 677 O O . THR A 1 89 ? -8.146 6.345 5.033 1.00 85.94 89 THR A O 1
ATOM 680 N N . GLY A 1 90 ? -6.891 8.191 4.878 1.00 87.06 90 GLY A N 1
ATOM 681 C CA . GLY A 1 90 ? -5.698 7.521 4.353 1.00 87.06 90 GLY A CA 1
ATOM 682 C C . GLY A 1 90 ? -5.141 6.465 5.310 1.00 87.06 90 GLY A C 1
ATOM 683 O O . GLY A 1 90 ? -4.830 5.364 4.869 1.00 87.06 90 GLY A O 1
ATOM 684 N N . GLN A 1 91 ? -5.100 6.766 6.612 1.00 87.12 91 GLN A N 1
ATOM 685 C CA . GLN A 1 91 ? -4.761 5.828 7.687 1.00 87.12 91 GLN A CA 1
ATOM 686 C C . GLN A 1 91 ? -5.679 4.595 7.668 1.00 87.12 91 GLN A C 1
ATOM 688 O O . GLN A 1 91 ? -5.214 3.462 7.549 1.00 87.12 91 GLN A O 1
ATOM 693 N N . VAL A 1 92 ? -6.996 4.811 7.689 1.00 89.25 92 VAL A N 1
ATOM 694 C CA . VAL A 1 92 ? -7.977 3.717 7.627 1.00 89.25 92 VAL A CA 1
ATOM 695 C C . VAL A 1 92 ? -7.796 2.876 6.361 1.00 89.25 92 VAL A C 1
ATOM 697 O O . VAL A 1 92 ? -7.748 1.649 6.441 1.00 89.25 92 VAL A O 1
ATOM 700 N N . LYS A 1 93 ? -7.629 3.519 5.199 1.00 90.00 93 LYS A N 1
ATOM 701 C CA . LYS A 1 93 ? -7.446 2.837 3.913 1.00 90.00 93 LYS A CA 1
ATOM 702 C C . LYS A 1 93 ? -6.184 1.975 3.880 1.00 90.00 93 LYS A C 1
ATOM 704 O O . LYS A 1 93 ? -6.269 0.840 3.416 1.00 90.00 93 LYS A O 1
ATOM 709 N N . ILE A 1 94 ? -5.040 2.466 4.373 1.00 90.56 94 ILE A N 1
ATOM 710 C CA . ILE A 1 94 ? -3.807 1.663 4.393 1.00 90.56 94 ILE A CA 1
ATOM 711 C C . ILE A 1 94 ? -3.925 0.488 5.368 1.00 90.56 94 ILE A C 1
ATOM 713 O O . ILE A 1 94 ? -3.562 -0.627 5.006 1.00 90.56 94 ILE A O 1
ATOM 717 N N . ALA A 1 95 ? -4.499 0.693 6.557 1.00 91.75 95 ALA A N 1
ATOM 718 C CA . ALA A 1 95 ? -4.689 -0.383 7.528 1.00 91.75 95 ALA A CA 1
ATOM 719 C C . ALA A 1 95 ? -5.590 -1.495 6.964 1.00 91.75 95 ALA A C 1
ATOM 721 O O . ALA A 1 95 ? -5.226 -2.668 6.997 1.00 91.75 95 ALA A O 1
ATOM 722 N N . VAL A 1 96 ? -6.730 -1.133 6.365 1.00 91.94 96 VAL A N 1
ATOM 723 C CA . VAL A 1 96 ? -7.638 -2.093 5.713 1.00 91.94 96 VAL A CA 1
ATOM 724 C C . VAL A 1 96 ? -6.965 -2.804 4.542 1.00 91.94 96 VAL A C 1
ATOM 726 O O . VAL A 1 96 ? -7.099 -4.020 4.411 1.00 91.94 96 VAL A O 1
ATOM 729 N N . PHE A 1 97 ? -6.204 -2.081 3.719 1.00 90.12 97 PHE A N 1
ATOM 730 C CA . PHE A 1 97 ? -5.502 -2.671 2.585 1.00 90.12 97 PHE A CA 1
ATOM 731 C C . PHE A 1 97 ? -4.437 -3.694 3.018 1.00 90.12 97 PHE A C 1
ATOM 733 O O . PHE A 1 97 ? -4.424 -4.812 2.500 1.00 90.12 97 PHE A O 1
ATOM 740 N N . LEU A 1 98 ? -3.576 -3.363 3.989 1.00 90.44 98 LEU A N 1
ATOM 741 C CA . LEU A 1 98 ? -2.550 -4.299 4.467 1.00 90.44 98 LEU A CA 1
ATOM 742 C C . LEU A 1 98 ? -3.172 -5.484 5.217 1.00 90.44 98 LEU A C 1
ATOM 744 O O . LEU A 1 98 ? -2.720 -6.616 5.056 1.00 90.44 98 LEU A O 1
ATOM 748 N N . ALA A 1 99 ? -4.248 -5.260 5.974 1.00 91.50 99 ALA A N 1
ATOM 749 C CA . ALA A 1 99 ? -4.985 -6.343 6.614 1.00 91.50 99 ALA A CA 1
ATOM 750 C C . ALA A 1 99 ? -5.575 -7.325 5.591 1.00 91.50 99 ALA A C 1
ATOM 752 O O . ALA A 1 99 ? -5.497 -8.537 5.794 1.00 91.50 99 ALA A O 1
ATOM 753 N N . LEU A 1 100 ? -6.124 -6.818 4.482 1.00 88.56 100 LEU A N 1
ATOM 754 C CA . LEU A 1 100 ? -6.611 -7.647 3.380 1.00 88.56 100 LEU A CA 1
ATOM 755 C C . LEU A 1 100 ? -5.461 -8.420 2.718 1.00 88.56 100 LEU A C 1
ATOM 757 O O . LEU A 1 100 ? -5.593 -9.617 2.482 1.00 88.56 100 LEU A O 1
ATOM 761 N N . SER A 1 101 ? -4.322 -7.761 2.472 1.00 85.44 101 SER A N 1
ATOM 762 C CA . SER A 1 101 ? -3.116 -8.385 1.899 1.00 85.44 101 SER A CA 1
ATOM 763 C C . SER A 1 101 ? -2.604 -9.552 2.754 1.00 85.44 101 SER A C 1
ATOM 765 O O . SER A 1 101 ? -2.251 -10.604 2.227 1.00 85.44 101 SER A O 1
ATOM 767 N N . ARG A 1 102 ? -2.634 -9.404 4.086 1.00 87.81 102 ARG A N 1
ATOM 768 C CA . ARG A 1 102 ? -2.255 -10.454 5.048 1.00 87.81 102 ARG A CA 1
ATOM 769 C C . ARG A 1 102 ? -3.338 -11.514 5.284 1.00 87.81 102 ARG A C 1
ATOM 771 O O . ARG A 1 102 ? -3.102 -12.456 6.036 1.00 87.81 102 ARG A O 1
ATOM 778 N N . GLY A 1 103 ? -4.532 -11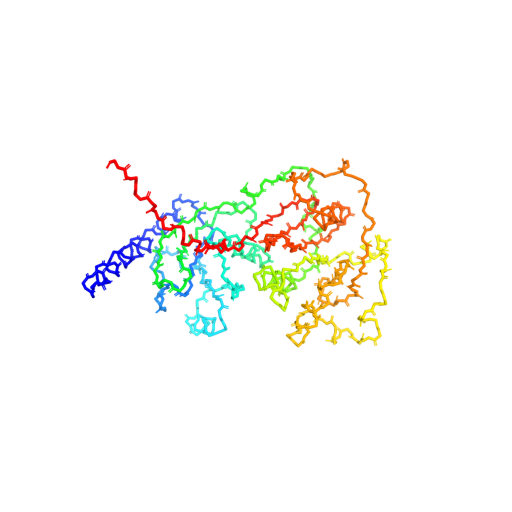.356 4.710 1.00 86.50 103 GLY A N 1
ATOM 779 C CA . GLY A 1 103 ? -5.676 -12.238 4.960 1.00 86.50 103 GLY A CA 1
ATOM 780 C C . GLY A 1 103 ? -6.274 -12.123 6.369 1.00 86.50 103 GLY A C 1
ATOM 781 O O . GLY A 1 103 ? -7.012 -13.016 6.785 1.00 86.50 103 GLY A O 1
ATOM 782 N N . ILE A 1 104 ? -5.968 -11.042 7.099 1.00 89.75 104 ILE A N 1
ATOM 783 C CA . ILE A 1 104 ? -6.560 -10.723 8.411 1.00 89.75 104 ILE A CA 1
ATOM 784 C C . ILE A 1 104 ? -8.054 -10.419 8.258 1.00 89.75 104 ILE A C 1
ATOM 786 O O . ILE A 1 104 ? -8.862 -10.835 9.084 1.00 89.75 104 ILE A O 1
ATOM 790 N N . VAL A 1 105 ? -8.410 -9.708 7.187 1.00 91.00 105 VAL A N 1
ATOM 791 C CA . VAL A 1 105 ? -9.794 -9.447 6.779 1.00 91.00 105 VAL A CA 1
ATOM 792 C C . VAL A 1 105 ? -10.009 -9.953 5.361 1.00 91.00 105 VAL A C 1
ATOM 794 O O . VAL A 1 105 ? -9.069 -10.056 4.570 1.00 91.00 105 VAL A O 1
ATOM 797 N N . ARG A 1 106 ? -11.255 -10.263 5.027 1.00 88.81 106 ARG A N 1
ATOM 798 C CA . ARG A 1 106 ? -11.682 -10.742 3.714 1.00 88.81 106 ARG A CA 1
ATOM 799 C C . ARG A 1 106 ? -12.620 -9.744 3.061 1.00 88.81 106 ARG A C 1
ATOM 801 O O . ARG A 1 106 ? -13.181 -8.851 3.690 1.00 88.81 106 ARG A O 1
ATOM 808 N N . ARG A 1 107 ? -12.807 -9.899 1.753 1.00 84.38 107 ARG A N 1
ATOM 809 C CA . ARG A 1 107 ? -13.782 -9.102 1.011 1.00 84.38 107 ARG A CA 1
ATOM 810 C C . ARG A 1 107 ? -15.182 -9.304 1.599 1.00 84.38 107 ARG A C 1
ATOM 812 O O . ARG A 1 107 ? -15.596 -10.433 1.833 1.00 84.38 107 ARG A O 1
ATOM 819 N N . GLY A 1 108 ? -15.910 -8.206 1.781 1.00 86.44 108 GLY A N 1
ATOM 820 C CA . GLY A 1 108 ? -17.242 -8.203 2.384 1.00 86.44 108 GLY A CA 1
ATOM 821 C C . GLY A 1 108 ? -17.245 -8.063 3.906 1.00 86.44 108 GLY A C 1
ATOM 822 O O . GLY A 1 108 ? -18.298 -7.722 4.449 1.00 86.44 108 GLY A O 1
ATOM 823 N N . ASP A 1 109 ? -16.100 -8.238 4.574 1.00 92.69 109 ASP A N 1
ATOM 824 C CA . ASP A 1 109 ? -15.987 -8.031 6.017 1.00 92.69 109 ASP A CA 1
ATOM 825 C C . ASP A 1 109 ? -16.246 -6.571 6.388 1.00 92.69 109 ASP A C 1
ATOM 827 O O . ASP A 1 109 ? -15.897 -5.645 5.651 1.00 92.69 109 ASP A O 1
ATOM 831 N N . VAL A 1 110 ? -16.839 -6.364 7.561 1.00 93.38 110 VAL A N 1
ATOM 832 C CA . VAL A 1 110 ? -16.990 -5.040 8.167 1.00 93.38 110 VAL A CA 1
ATOM 833 C C . VAL A 1 110 ? -15.832 -4.804 9.129 1.00 93.38 110 VAL A C 1
ATOM 835 O O . VAL A 1 110 ? -15.542 -5.651 9.977 1.00 93.38 110 VAL A O 1
ATOM 838 N N . VAL A 1 111 ? -15.186 -3.647 9.009 1.00 93.69 111 VAL A N 1
ATOM 839 C CA . VAL A 1 111 ? -14.084 -3.220 9.874 1.00 93.69 111 VAL A CA 1
ATOM 840 C C . VAL A 1 111 ? -14.463 -1.913 10.555 1.00 93.69 111 VAL A C 1
ATOM 842 O O . VAL A 1 111 ? -14.923 -0.972 9.903 1.00 93.69 111 VAL A O 1
ATOM 845 N N . VAL A 1 112 ? -14.260 -1.859 11.870 1.00 93.81 112 VAL A N 1
ATOM 846 C CA . VAL A 1 112 ? -14.390 -0.632 12.663 1.00 93.81 112 VAL A CA 1
ATOM 847 C C . VAL A 1 112 ? -12.996 -0.097 12.953 1.00 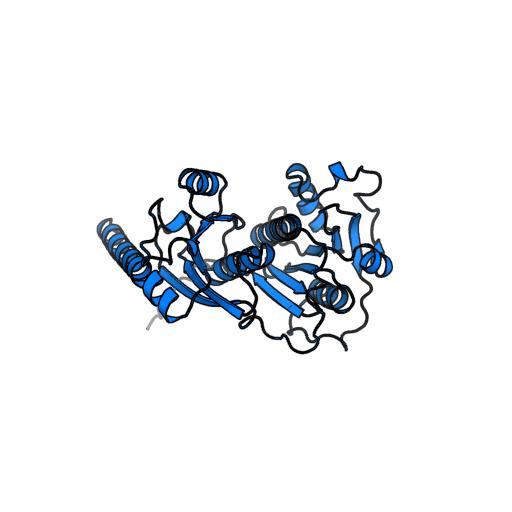93.81 112 VAL A C 1
ATOM 849 O O . VAL A 1 112 ? -12.177 -0.811 13.518 1.00 93.81 112 VAL A O 1
ATOM 852 N N . CYS A 1 113 ? -12.717 1.151 12.594 1.00 91.81 113 CYS A N 1
ATOM 853 C CA . CYS A 1 113 ? -11.416 1.776 12.802 1.00 91.81 113 CYS A CA 1
ATOM 854 C C . CYS A 1 113 ? -11.537 2.975 13.739 1.00 91.81 113 CYS A C 1
ATOM 856 O O . CYS A 1 113 ? -12.285 3.913 13.464 1.00 91.81 113 CYS A O 1
ATOM 858 N N . LEU A 1 114 ? -10.751 2.967 14.808 1.00 89.62 114 LEU A N 1
ATOM 859 C CA . LEU A 1 114 ? -10.550 4.095 15.705 1.00 89.62 114 LEU A CA 1
ATOM 860 C C . LEU A 1 114 ? -9.257 4.809 15.319 1.00 89.62 114 LEU A C 1
ATOM 862 O O . LEU A 1 114 ? -8.179 4.213 15.335 1.00 89.62 114 LEU A O 1
ATOM 866 N N . SER A 1 115 ? -9.375 6.085 14.964 1.00 85.38 115 SER A N 1
ATOM 867 C CA . SER A 1 115 ? -8.263 6.929 14.525 1.00 85.38 115 SER A CA 1
ATOM 868 C C . SER A 1 115 ? -8.341 8.301 15.199 1.00 85.38 115 SER A C 1
ATOM 870 O O . SER A 1 115 ? -9.394 8.744 15.665 1.00 85.38 115 SER A O 1
ATOM 872 N N . GLY A 1 116 ? -7.194 8.965 15.270 1.00 79.50 116 GLY A N 1
ATOM 873 C CA . GLY A 1 116 ? -7.042 10.329 15.751 1.00 79.50 116 GLY A CA 1
ATOM 874 C C . GLY A 1 116 ? -6.098 11.112 14.846 1.00 79.50 116 GLY A C 1
ATOM 875 O O . GLY A 1 116 ? -5.557 10.595 13.860 1.00 79.50 116 GLY A O 1
ATOM 876 N N . LEU A 1 117 ? -5.876 12.380 15.179 1.00 70.69 117 LEU A N 1
ATOM 877 C CA . LEU A 1 117 ? -4.801 13.141 14.550 1.00 70.69 117 LEU A CA 1
ATOM 878 C C . LEU A 1 117 ? -3.448 12.489 14.881 1.00 70.69 117 LEU A C 1
ATOM 880 O O . LEU A 1 117 ? -3.208 12.126 16.032 1.00 70.69 117 LEU A O 1
ATOM 884 N N . PRO A 1 118 ? -2.531 12.359 13.906 1.00 61.66 118 PRO A N 1
ATOM 885 C CA . PRO A 1 118 ? -1.169 11.939 14.209 1.00 61.66 118 PRO A CA 1
ATOM 886 C C . PRO A 1 118 ? -0.579 12.818 15.318 1.00 61.66 118 PRO A C 1
ATOM 888 O O . PRO A 1 118 ? -0.667 14.045 15.237 1.00 61.66 118 PRO A O 1
ATOM 891 N N . ASN A 1 119 ? 0.034 12.197 16.326 1.00 58.62 119 ASN A N 1
ATOM 892 C CA . ASN A 1 119 ? 0.692 12.872 17.450 1.00 58.62 119 ASN A CA 1
ATOM 893 C C . ASN A 1 119 ? -0.226 13.741 18.335 1.00 58.62 119 ASN A C 1
ATOM 895 O O . ASN A 1 119 ? 0.287 14.513 19.144 1.00 58.62 119 ASN A O 1
ATOM 899 N N . SER A 1 120 ? -1.560 13.653 18.212 1.00 66.94 120 SER A N 1
ATOM 900 C CA . SER A 1 120 ? -2.466 14.361 19.132 1.00 66.94 120 SER A CA 1
ATOM 901 C C . SER A 1 120 ? -2.636 13.652 20.471 1.00 66.94 120 SER A C 1
ATOM 903 O O . SER A 1 120 ? -3.123 14.271 21.411 1.00 66.94 120 SER A O 1
ATOM 905 N N . GLY A 1 121 ? -2.279 12.365 20.552 1.00 64.12 121 GLY A N 1
ATOM 906 C CA . GLY A 1 121 ? -2.470 11.540 21.747 1.00 64.12 121 GLY A CA 1
ATOM 907 C C . GLY A 1 121 ? -3.937 11.260 22.097 1.00 64.12 121 GLY A C 1
ATOM 908 O O . GLY A 1 121 ? -4.197 10.727 23.166 1.00 64.12 121 GLY A O 1
ATOM 909 N N . GLY A 1 122 ? -4.888 11.612 21.220 1.00 69.25 122 GLY A N 1
ATOM 910 C CA . GLY A 1 122 ? -6.326 11.439 21.451 1.00 69.25 122 GLY A CA 1
ATOM 911 C C . GLY A 1 122 ? -7.070 10.906 20.225 1.00 69.25 122 GLY A C 1
ATOM 912 O O . GLY A 1 122 ? -6.772 11.290 19.089 1.00 69.25 122 GLY A O 1
ATOM 913 N N . LEU A 1 123 ? -8.026 10.006 20.467 1.00 80.81 123 LEU A N 1
ATOM 914 C CA . LEU A 1 123 ? -8.938 9.448 19.469 1.00 80.81 123 LEU A CA 1
ATOM 915 C C . LEU A 1 123 ? -10.107 10.413 19.286 1.00 80.81 123 LEU A C 1
ATOM 917 O O . LEU A 1 123 ? -10.774 10.781 20.249 1.00 80.81 123 LEU A O 1
ATOM 921 N N . ASP A 1 124 ? -10.388 10.787 18.041 1.00 85.25 124 ASP A N 1
ATOM 922 C CA . ASP A 1 124 ? -11.489 11.701 17.720 1.00 85.25 124 ASP A CA 1
ATOM 923 C C . ASP A 1 124 ? -12.416 11.184 16.617 1.00 85.25 124 ASP A C 1
ATOM 925 O O . ASP A 1 124 ? -13.442 11.802 16.334 1.00 85.25 124 ASP A O 1
ATOM 929 N N . SER A 1 125 ? -12.077 10.047 16.004 1.00 87.69 125 SER A N 1
ATOM 930 C CA . SER A 1 125 ? -12.771 9.531 14.831 1.00 87.69 125 SER A CA 1
ATOM 931 C C . SER A 1 125 ? -13.012 8.026 14.919 1.00 87.69 125 SER A C 1
ATOM 933 O O . SER A 1 125 ? -12.118 7.249 15.259 1.00 87.69 125 SER A O 1
ATOM 935 N N . LEU A 1 126 ? -14.220 7.615 14.533 1.00 91.00 126 LEU A N 1
ATOM 936 C CA . LEU A 1 126 ? -14.610 6.221 14.334 1.00 91.00 126 LEU A CA 1
ATOM 937 C C . LEU A 1 126 ? -15.112 6.059 12.900 1.00 91.00 126 LEU A C 1
ATOM 939 O O . LEU A 1 126 ? -16.041 6.746 12.480 1.00 91.00 126 LEU A O 1
ATOM 943 N N . PHE A 1 127 ? -14.496 5.142 12.162 1.00 91.38 127 PHE A N 1
ATOM 944 C CA . PHE A 1 127 ? -14.885 4.773 10.806 1.00 91.38 127 PHE A CA 1
ATOM 945 C C . PHE A 1 127 ? -15.447 3.357 10.804 1.00 91.38 127 PHE A C 1
ATOM 947 O O . PHE A 1 127 ? -14.908 2.474 11.466 1.00 91.38 127 PHE A O 1
ATOM 954 N N . ILE A 1 128 ? -16.508 3.133 10.038 1.00 92.25 128 ILE A N 1
ATOM 955 C CA . ILE A 1 128 ? -17.054 1.802 9.778 1.00 92.25 128 ILE A CA 1
ATOM 956 C C . ILE A 1 128 ? -17.049 1.635 8.271 1.00 92.25 128 ILE A C 1
ATOM 958 O O . ILE A 1 128 ? -17.688 2.416 7.572 1.00 92.25 128 ILE A O 1
ATOM 962 N N . THR A 1 129 ? -16.319 0.645 7.775 1.00 89.81 129 THR A N 1
ATOM 963 C CA . THR A 1 129 ? -16.197 0.400 6.337 1.00 89.81 129 THR A CA 1
ATOM 964 C C . THR A 1 129 ? -16.359 -1.081 6.033 1.00 89.81 129 THR A C 1
ATOM 966 O O . THR A 1 129 ? -16.042 -1.942 6.857 1.00 89.81 129 THR A O 1
ATOM 969 N N . GLN A 1 130 ? -16.876 -1.382 4.845 1.00 88.44 130 GLN A N 1
ATOM 970 C CA . GLN A 1 130 ? -16.942 -2.741 4.326 1.00 88.44 130 GLN A CA 1
ATOM 971 C C . GLN A 1 130 ? -15.813 -2.951 3.318 1.00 88.44 130 GLN A C 1
ATOM 973 O O . GLN A 1 130 ? -15.714 -2.236 2.314 1.00 88.44 130 GLN A O 1
ATOM 978 N N . VAL A 1 131 ? -14.988 -3.970 3.554 1.00 86.38 131 VAL A N 1
ATOM 979 C CA . VAL A 1 131 ? -13.839 -4.303 2.711 1.00 86.38 131 VAL A CA 1
ATOM 980 C C . VAL A 1 131 ? -14.314 -4.603 1.289 1.00 86.38 131 VAL A C 1
ATOM 982 O O . VAL A 1 131 ? -15.065 -5.549 1.046 1.00 86.38 131 VAL A O 1
ATOM 985 N N . GLY A 1 132 ? -13.867 -3.790 0.333 1.00 71.69 132 GLY A N 1
ATOM 986 C CA . GLY A 1 132 ? -14.208 -3.927 -1.085 1.00 71.69 132 GLY A CA 1
ATOM 987 C C . GLY A 1 132 ? -15.522 -3.268 -1.534 1.00 71.69 132 GLY A C 1
ATOM 988 O O . GLY A 1 132 ? -15.866 -3.438 -2.699 1.00 71.69 132 GLY A O 1
ATOM 989 N N . ARG A 1 133 ? -16.259 -2.546 -0.666 1.00 68.00 133 ARG A N 1
ATOM 990 C CA . ARG A 1 133 ? -17.524 -1.867 -1.038 1.00 68.00 133 ARG A CA 1
ATOM 991 C C . ARG A 1 133 ? -17.355 -0.383 -1.376 1.00 68.00 133 ARG A C 1
ATOM 993 O O . ARG A 1 133 ? -17.883 0.060 -2.384 1.00 68.00 133 ARG A O 1
ATOM 1000 N N . GLU A 1 134 ? -16.620 0.372 -0.557 1.00 54.22 134 GLU A N 1
ATOM 1001 C CA . GLU A 1 134 ? -16.316 1.802 -0.802 1.00 54.22 134 GLU A CA 1
ATOM 1002 C C . GLU A 1 134 ? -15.246 2.006 -1.892 1.00 54.22 134 GLU A C 1
ATOM 1004 O O . GLU A 1 134 ? -14.911 3.128 -2.260 1.00 54.22 134 GLU A O 1
ATOM 1009 N N . PHE A 1 135 ? -14.726 0.899 -2.420 1.00 53.19 135 PHE A N 1
ATOM 1010 C CA . PHE A 1 135 ? -13.788 0.820 -3.527 1.00 53.19 135 PHE A CA 1
ATOM 1011 C C . PHE A 1 135 ? -14.580 0.452 -4.798 1.00 53.19 135 PHE A C 1
ATOM 1013 O O . PHE A 1 135 ? -14.551 -0.691 -5.257 1.00 53.19 135 PHE A O 1
ATOM 1020 N N . GLU A 1 136 ? -15.396 1.384 -5.304 1.00 45.44 136 GLU A N 1
ATOM 1021 C CA . GLU A 1 136 ? -16.069 1.247 -6.608 1.00 45.44 136 GLU A CA 1
ATOM 1022 C C . GLU A 1 136 ? -14.990 1.041 -7.698 1.00 45.44 136 GLU A C 1
ATOM 1024 O O . GLU A 1 136 ? -14.002 1.762 -7.723 1.00 45.44 136 GLU A O 1
ATOM 1029 N N . MET A 1 137 ? -15.036 0.080 -8.624 1.00 35.09 137 MET A N 1
ATOM 1030 C CA . MET A 1 137 ? -16.148 -0.682 -9.186 1.00 35.09 137 MET A CA 1
ATOM 1031 C C . MET A 1 137 ? -15.712 -2.128 -9.463 1.00 35.09 137 MET A C 1
ATOM 1033 O O . MET A 1 137 ? -15.027 -2.397 -10.441 1.00 35.09 137 MET A O 1
ATOM 1037 N N . TYR A 1 138 ? -16.150 -3.106 -8.674 1.00 40.78 138 TYR A N 1
ATOM 1038 C CA . TYR A 1 138 ? -16.001 -4.517 -9.047 1.00 40.78 138 TYR A CA 1
ATOM 1039 C C . TYR A 1 138 ? -17.291 -5.042 -9.686 1.00 40.78 138 TYR A C 1
ATOM 1041 O O . TYR A 1 138 ? -18.225 -5.399 -8.976 1.00 40.78 138 TYR A O 1
ATOM 1049 N N . SER A 1 139 ? -17.325 -5.161 -11.015 1.00 36.16 139 SER A N 1
ATOM 1050 C CA . SER A 1 139 ? -18.241 -6.081 -11.706 1.00 36.16 139 SER A CA 1
ATOM 1051 C C . SER A 1 139 ? -17.573 -6.723 -12.923 1.00 36.16 139 SER A C 1
ATOM 1053 O O . SER A 1 139 ? -16.906 -6.036 -13.697 1.00 36.16 139 SER A O 1
ATOM 1055 N N . THR A 1 140 ? -17.790 -8.037 -13.069 1.00 36.38 140 THR A N 1
ATOM 1056 C CA . THR A 1 140 ? -17.305 -8.975 -14.107 1.00 36.38 140 THR A CA 1
ATOM 1057 C C . THR A 1 140 ? -15.778 -9.109 -14.147 1.00 36.38 140 THR A C 1
ATOM 1059 O O . THR A 1 140 ? -15.081 -8.222 -14.609 1.00 36.38 140 THR A O 1
ATOM 1062 N N . SER A 1 141 ? -15.158 -10.161 -13.614 1.00 37.28 141 SER A N 1
ATOM 1063 C CA . SER A 1 141 ? -15.454 -11.580 -13.837 1.00 37.28 141 SER A CA 1
ATOM 1064 C C . SER A 1 141 ? -15.019 -12.404 -12.625 1.00 37.28 141 SER A C 1
ATOM 1066 O O . SER A 1 141 ? -14.092 -12.019 -11.916 1.00 37.28 141 SER A O 1
ATOM 1068 N N . GLU A 1 142 ? -15.666 -13.545 -12.407 1.00 39.56 142 GLU A N 1
ATOM 1069 C CA . GLU A 1 142 ? -15.245 -14.590 -11.470 1.00 39.56 142 GLU A CA 1
ATOM 1070 C C . GLU A 1 142 ? -13.901 -15.196 -11.918 1.00 39.56 142 GLU A C 1
ATOM 1072 O O . GLU A 1 142 ? -13.836 -16.319 -12.411 1.00 39.56 142 GLU A O 1
ATOM 1077 N N . LYS A 1 143 ? -12.794 -14.457 -11.782 1.00 42.62 143 LYS A N 1
ATOM 1078 C CA . LYS A 1 143 ? -11.482 -15.098 -11.710 1.00 42.62 143 LYS A CA 1
ATOM 1079 C C . LYS A 1 143 ? -11.439 -15.802 -10.358 1.00 42.62 143 LYS A C 1
ATOM 1081 O O . LYS A 1 143 ? -11.374 -15.158 -9.313 1.00 42.62 143 LYS A O 1
ATOM 1086 N N . THR A 1 144 ? -11.596 -17.119 -10.400 1.00 36.16 144 THR A N 1
ATOM 1087 C CA . THR A 1 144 ? -11.521 -18.039 -9.264 1.00 36.16 144 THR A CA 1
ATOM 1088 C C . THR A 1 144 ? -10.366 -17.661 -8.330 1.00 36.16 144 THR A C 1
ATOM 1090 O O . THR A 1 144 ? -9.269 -17.365 -8.800 1.00 36.16 144 THR A O 1
ATOM 1093 N N . GLU A 1 145 ? -10.576 -17.751 -7.013 1.00 40.91 145 GLU A N 1
ATOM 1094 C CA . GLU A 1 145 ? -9.560 -17.558 -5.955 1.00 40.91 145 GLU A CA 1
ATOM 1095 C C . GLU A 1 145 ? -8.247 -18.346 -6.187 1.00 40.91 145 GLU A C 1
ATOM 1097 O O . GLU A 1 145 ? -7.217 -18.033 -5.595 1.00 40.91 145 GLU A O 1
ATOM 1102 N N . ALA A 1 146 ? -8.264 -19.336 -7.086 1.00 36.69 146 ALA A N 1
ATOM 1103 C CA . ALA A 1 146 ? -7.120 -20.127 -7.527 1.00 36.69 146 ALA A CA 1
ATOM 1104 C C . ALA A 1 146 ? -6.064 -19.357 -8.356 1.00 36.69 146 ALA A C 1
ATOM 1106 O O . ALA A 1 146 ? -4.939 -19.835 -8.467 1.00 36.69 146 ALA A O 1
ATOM 1107 N N . GLU A 1 147 ? -6.379 -18.176 -8.904 1.00 43.41 147 GLU A N 1
ATOM 1108 C CA . GLU A 1 147 ? -5.420 -17.294 -9.601 1.00 43.41 147 GLU A CA 1
ATOM 1109 C C . GLU A 1 147 ? -5.069 -16.052 -8.766 1.00 43.41 147 GLU A C 1
ATOM 1111 O O . GLU A 1 147 ? -4.847 -14.952 -9.281 1.00 43.41 147 GLU A O 1
ATOM 1116 N N . ALA A 1 148 ? -5.026 -16.199 -7.440 1.00 50.84 148 ALA A N 1
ATOM 1117 C CA . ALA A 1 148 ? -4.387 -15.200 -6.603 1.00 50.84 148 ALA A CA 1
ATOM 1118 C C . ALA A 1 148 ? -2.950 -14.997 -7.107 1.00 50.84 148 ALA A C 1
ATOM 1120 O O . ALA A 1 148 ? -2.145 -15.926 -7.109 1.00 50.84 148 ALA A O 1
ATOM 1121 N N . SER A 1 149 ? -2.651 -13.781 -7.573 1.00 57.25 149 SER A N 1
ATOM 1122 C CA . SER A 1 149 ? -1.294 -13.314 -7.843 1.00 57.25 149 SER A CA 1
ATOM 1123 C C . SER A 1 149 ? -0.349 -13.873 -6.778 1.00 57.25 149 SER A C 1
ATOM 1125 O O . SER A 1 149 ? -0.539 -13.575 -5.599 1.00 57.25 149 SER A O 1
ATOM 1127 N N . ALA A 1 150 ? 0.636 -14.685 -7.183 1.00 78.31 150 ALA A N 1
ATOM 1128 C CA . ALA A 1 150 ? 1.618 -15.348 -6.314 1.00 78.31 150 ALA A CA 1
ATOM 1129 C C . ALA A 1 150 ? 2.627 -14.354 -5.699 1.00 78.31 150 ALA A C 1
ATOM 1131 O O . ALA A 1 150 ? 3.830 -14.602 -5.628 1.00 78.31 150 ALA A O 1
ATOM 1132 N N . VAL A 1 151 ? 2.140 -13.175 -5.325 1.00 89.12 151 VAL A N 1
ATOM 1133 C CA . VAL A 1 151 ? 2.893 -12.097 -4.712 1.00 89.12 151 VAL A CA 1
ATOM 1134 C C . VAL A 1 151 ? 2.748 -12.241 -3.213 1.00 89.12 151 VAL A C 1
ATOM 1136 O O . VAL A 1 151 ? 1.639 -12.305 -2.683 1.00 89.12 151 VAL A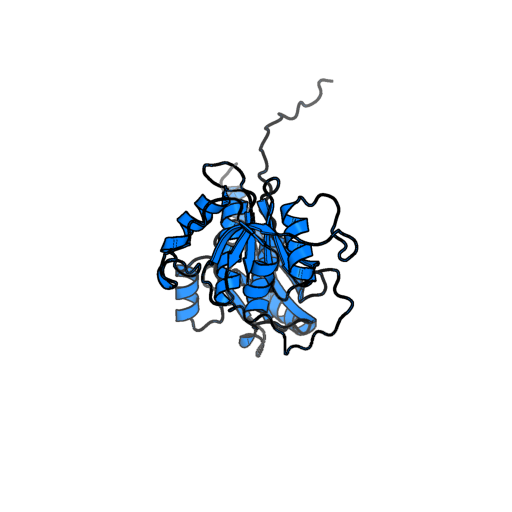 O 1
ATOM 1139 N N . ARG A 1 152 ? 3.887 -12.286 -2.531 1.00 91.69 152 ARG A N 1
ATOM 1140 C CA . ARG A 1 152 ? 3.916 -12.397 -1.080 1.00 91.69 152 ARG A CA 1
ATOM 1141 C C . ARG A 1 152 ? 3.418 -11.096 -0.434 1.00 91.69 152 ARG A C 1
ATOM 1143 O O . ARG A 1 152 ? 3.808 -10.020 -0.904 1.00 91.69 152 ARG A O 1
ATOM 1150 N N . PRO A 1 153 ? 2.607 -11.158 0.638 1.00 89.56 153 PRO A N 1
ATOM 1151 C CA . PRO A 1 153 ? 2.092 -9.965 1.312 1.00 89.56 153 PRO A CA 1
ATOM 1152 C C . PRO A 1 153 ? 3.193 -8.990 1.738 1.00 89.56 153 PRO A C 1
ATOM 1154 O O . PRO A 1 153 ? 3.049 -7.786 1.531 1.00 89.56 153 PRO A O 1
ATOM 1157 N N . GLU A 1 154 ? 4.331 -9.501 2.221 1.00 92.00 154 GLU A N 1
ATOM 1158 C CA . GLU A 1 154 ? 5.473 -8.680 2.631 1.00 92.00 154 GLU A CA 1
ATOM 1159 C C . GLU A 1 154 ? 6.051 -7.831 1.485 1.00 92.00 154 GLU A C 1
ATOM 1161 O O . GLU A 1 154 ? 6.540 -6.727 1.720 1.00 92.00 154 GLU A O 1
ATOM 1166 N N . VAL A 1 155 ? 5.953 -8.293 0.232 1.00 95.12 155 VAL A N 1
ATOM 1167 C CA . VAL A 1 155 ? 6.420 -7.546 -0.948 1.00 95.12 155 VAL A CA 1
ATOM 1168 C C . VAL A 1 155 ? 5.462 -6.405 -1.273 1.00 95.12 155 VAL A C 1
ATOM 1170 O O . VAL A 1 155 ? 5.910 -5.286 -1.523 1.00 95.12 155 VAL A O 1
ATOM 1173 N N . ILE A 1 156 ? 4.150 -6.660 -1.230 1.00 92.44 156 ILE A N 1
ATOM 1174 C CA . ILE A 1 156 ? 3.123 -5.624 -1.433 1.00 92.44 156 ILE A CA 1
ATOM 1175 C C . ILE A 1 156 ? 3.285 -4.534 -0.378 1.00 92.44 156 ILE A C 1
ATOM 1177 O O . ILE A 1 156 ? 3.356 -3.355 -0.716 1.00 92.44 156 ILE A O 1
ATOM 1181 N N . GLU A 1 157 ? 3.387 -4.932 0.890 1.00 91.06 157 GLU A N 1
ATOM 1182 C CA . GLU A 1 157 ? 3.593 -4.016 2.010 1.00 91.06 157 GLU A CA 1
ATOM 1183 C C . GLU A 1 157 ? 4.839 -3.166 1.815 1.00 91.06 157 GLU A C 1
ATOM 1185 O O . GLU A 1 157 ? 4.782 -1.945 1.933 1.00 91.06 157 GLU A O 1
ATOM 1190 N N . ARG A 1 158 ? 5.960 -3.798 1.462 1.00 94.94 158 ARG A N 1
ATOM 1191 C CA . ARG A 1 158 ? 7.222 -3.095 1.277 1.00 94.94 158 ARG A CA 1
ATOM 1192 C C . ARG A 1 158 ? 7.155 -2.068 0.150 1.00 94.94 158 ARG A C 1
ATOM 1194 O O . ARG A 1 158 ? 7.582 -0.933 0.347 1.00 94.94 158 ARG A O 1
ATOM 1201 N N . VAL A 1 159 ? 6.594 -2.436 -1.000 1.00 96.75 159 VAL A N 1
ATOM 1202 C CA . VAL A 1 159 ? 6.460 -1.524 -2.146 1.00 96.75 159 VAL A CA 1
ATOM 1203 C C . VAL A 1 159 ? 5.492 -0.383 -1.838 1.00 96.75 159 VAL A C 1
ATOM 1205 O O . VAL A 1 159 ? 5.787 0.766 -2.156 1.00 96.75 159 VAL A O 1
ATOM 1208 N N . VAL A 1 160 ? 4.363 -0.669 -1.185 1.00 95.00 160 VAL A N 1
ATOM 1209 C CA . VAL A 1 160 ? 3.400 0.362 -0.776 1.00 95.00 160 VAL A CA 1
ATOM 1210 C C . VAL A 1 160 ? 4.017 1.311 0.251 1.00 95.00 160 VAL A C 1
ATOM 1212 O O . VAL A 1 160 ? 3.841 2.518 0.122 1.00 95.00 160 VAL A O 1
ATOM 1215 N N . ASN A 1 161 ? 4.797 0.809 1.211 1.00 93.88 161 ASN A N 1
ATOM 1216 C CA . ASN A 1 161 ? 5.514 1.649 2.172 1.00 93.88 161 ASN A CA 1
ATOM 1217 C C . ASN A 1 161 ? 6.479 2.609 1.464 1.00 93.88 161 ASN A C 1
ATOM 1219 O O . ASN A 1 161 ? 6.381 3.817 1.668 1.00 93.88 161 ASN A O 1
ATOM 1223 N N . ILE A 1 162 ? 7.327 2.091 0.564 1.00 96.00 162 ILE A N 1
ATOM 1224 C CA . ILE A 1 162 ? 8.247 2.915 -0.240 1.00 96.00 162 ILE A CA 1
ATOM 1225 C C . ILE A 1 162 ? 7.467 3.957 -1.053 1.00 96.00 162 ILE A C 1
ATOM 1227 O O . ILE A 1 162 ? 7.848 5.125 -1.098 1.00 96.00 162 ILE A O 1
ATOM 1231 N N . ALA A 1 163 ? 6.353 3.563 -1.676 1.00 97.00 163 ALA A N 1
ATOM 1232 C CA . ALA A 1 163 ? 5.523 4.464 -2.468 1.00 97.00 163 ALA A CA 1
ATOM 1233 C C . ALA A 1 163 ? 4.902 5.589 -1.625 1.00 97.00 163 ALA A C 1
ATOM 1235 O O . ALA A 1 163 ? 4.844 6.730 -2.081 1.00 97.00 163 ALA A O 1
ATOM 1236 N N . ILE A 1 164 ? 4.449 5.299 -0.401 1.00 94.81 164 ILE A N 1
ATOM 1237 C CA . ILE A 1 164 ? 3.859 6.315 0.480 1.00 94.81 164 ILE A CA 1
ATOM 1238 C C . ILE A 1 164 ? 4.932 7.269 1.006 1.00 94.81 164 ILE A C 1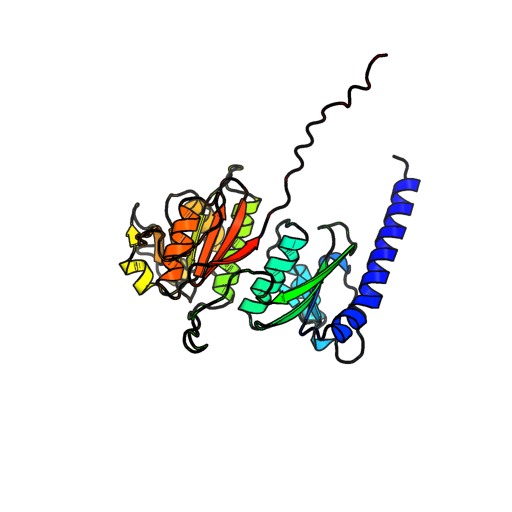
ATOM 1240 O O . ILE A 1 164 ? 4.697 8.477 1.026 1.00 94.81 164 ILE A O 1
ATOM 1244 N N . GLU A 1 165 ? 6.113 6.769 1.365 1.00 93.88 165 GLU A N 1
ATOM 1245 C CA . GLU A 1 165 ? 7.256 7.615 1.727 1.00 93.88 165 GLU A CA 1
ATOM 1246 C C . GLU A 1 165 ? 7.644 8.540 0.568 1.00 93.88 165 GLU A C 1
ATOM 1248 O O . GLU A 1 165 ? 7.712 9.754 0.751 1.00 93.88 165 GLU A O 1
ATOM 1253 N N . LEU A 1 166 ? 7.760 8.004 -0.653 1.00 95.06 166 LEU A N 1
ATOM 1254 C CA . LEU A 1 166 ? 7.993 8.798 -1.864 1.00 95.06 166 LEU A CA 1
ATOM 1255 C C . LEU A 1 166 ? 6.893 9.838 -2.111 1.00 95.06 166 LEU A C 1
ATOM 1257 O O . LEU A 1 166 ? 7.188 10.982 -2.454 1.00 95.06 166 LEU A O 1
ATOM 1261 N N . GLY A 1 167 ? 5.623 9.472 -1.934 1.00 94.06 167 GLY A N 1
ATOM 1262 C CA . GLY A 1 167 ? 4.502 10.395 -2.106 1.00 94.06 167 GLY A CA 1
ATOM 1263 C C . GLY A 1 167 ? 4.508 11.524 -1.076 1.00 94.06 167 GLY A C 1
ATOM 1264 O O . GLY A 1 167 ? 4.214 12.683 -1.405 1.00 94.06 167 GLY A O 1
ATOM 1265 N N . TYR A 1 168 ? 4.874 11.211 0.168 1.00 92.12 168 TYR A N 1
ATOM 1266 C CA . TYR A 1 168 ? 4.933 12.170 1.264 1.00 92.12 168 TYR A CA 1
ATOM 1267 C C . TYR A 1 168 ? 6.141 13.110 1.148 1.00 92.12 168 TYR A C 1
ATOM 1269 O O . TYR A 1 168 ? 5.952 14.331 1.085 1.00 92.12 168 TYR A O 1
ATOM 1277 N N . GLU A 1 169 ? 7.347 12.545 1.085 1.00 91.31 169 GLU A N 1
ATOM 1278 C CA . GLU A 1 169 ? 8.634 13.248 1.169 1.00 91.31 169 GLU A CA 1
ATOM 1279 C C . GLU A 1 169 ? 9.117 13.773 -0.186 1.00 91.31 169 GLU A C 1
ATOM 1281 O O . GLU A 1 169 ? 9.763 14.824 -0.255 1.00 91.31 169 GLU A O 1
ATOM 1286 N N . GLY A 1 170 ? 8.784 13.069 -1.269 1.00 91.81 170 GLY A N 1
ATOM 1287 C CA . GLY A 1 170 ? 9.450 13.243 -2.553 1.00 91.81 170 GLY A CA 1
ATOM 1288 C C . GLY A 1 170 ? 10.911 12.787 -2.496 1.00 91.81 170 GLY A C 1
ATOM 1289 O O . GLY A 1 170 ? 11.287 11.944 -1.684 1.00 91.81 170 GLY A O 1
ATOM 1290 N N . ARG A 1 171 ? 11.758 13.362 -3.352 1.00 92.81 171 ARG A N 1
ATOM 1291 C CA . ARG A 1 171 ? 13.213 13.158 -3.334 1.00 92.81 171 ARG A CA 1
ATOM 1292 C C . ARG A 1 171 ? 13.916 14.498 -3.475 1.00 92.81 171 ARG A C 1
ATOM 1294 O O . ARG A 1 171 ? 13.533 15.313 -4.309 1.00 92.81 171 ARG A O 1
ATOM 1301 N N . GLU A 1 172 ? 14.899 14.757 -2.613 1.00 86.62 172 GLU A N 1
ATOM 1302 C CA . GLU A 1 172 ? 15.622 16.041 -2.562 1.00 86.62 172 GLU A CA 1
ATOM 1303 C C . GLU A 1 172 ? 14.687 17.269 -2.467 1.00 86.62 172 GLU A C 1
ATOM 1305 O O . GLU A 1 172 ? 14.945 18.334 -3.027 1.00 86.62 172 GLU A O 1
ATOM 1310 N N . GLY A 1 173 ? 13.549 17.111 -1.780 1.00 83.31 173 GLY A N 1
ATOM 1311 C CA . GLY A 1 173 ? 12.536 18.159 -1.628 1.00 83.31 173 GLY A CA 1
ATOM 1312 C C . GLY A 1 173 ? 11.671 18.411 -2.868 1.00 83.31 173 GLY A C 1
ATOM 1313 O O . GLY A 1 173 ? 10.860 19.340 -2.857 1.00 83.31 173 GLY A O 1
ATOM 1314 N N . LYS A 1 174 ? 11.810 17.601 -3.923 1.00 90.56 174 LYS A N 1
ATOM 1315 C CA . LYS A 1 174 ? 10.974 17.654 -5.126 1.00 90.56 174 LYS A CA 1
ATOM 1316 C C . LYS A 1 174 ? 9.965 16.507 -5.129 1.00 90.56 174 LYS A C 1
ATOM 1318 O O . LYS A 1 174 ? 10.319 15.395 -4.742 1.00 90.56 174 LYS A O 1
ATOM 1323 N N . PRO A 1 175 ? 8.724 16.739 -5.582 1.00 93.06 175 PRO A N 1
ATOM 1324 C CA . PRO A 1 175 ? 7.782 15.651 -5.799 1.00 93.06 175 PRO A CA 1
ATOM 1325 C C . PRO A 1 175 ? 8.332 14.629 -6.799 1.00 93.06 175 PRO A C 1
ATOM 1327 O O . PRO A 1 175 ? 8.994 15.002 -7.766 1.00 93.06 175 PRO A O 1
ATOM 1330 N N . VAL A 1 176 ? 8.041 13.349 -6.568 1.00 94.44 176 VAL A N 1
ATOM 1331 C CA . VAL A 1 176 ? 8.454 12.245 -7.441 1.00 94.44 176 VAL A CA 1
ATOM 1332 C C . VAL A 1 176 ? 7.225 11.451 -7.847 1.00 94.44 176 VAL A C 1
ATOM 1334 O O . VAL A 1 176 ? 6.416 11.065 -7.005 1.00 94.44 176 VAL A O 1
ATOM 1337 N N . GLY A 1 177 ? 7.085 11.207 -9.148 1.00 95.69 177 GLY A N 1
ATOM 1338 C CA . GLY A 1 177 ? 6.120 10.254 -9.676 1.00 95.69 177 GLY A CA 1
ATOM 1339 C C . GLY A 1 177 ? 6.783 8.907 -9.933 1.00 95.69 177 GLY A C 1
ATOM 1340 O O . GLY A 1 177 ? 7.784 8.845 -10.637 1.00 95.69 177 GLY A O 1
ATOM 1341 N N . ALA A 1 178 ? 6.194 7.828 -9.430 1.00 97.69 178 ALA A N 1
ATOM 1342 C CA . ALA A 1 178 ? 6.738 6.478 -9.561 1.00 97.69 178 ALA A CA 1
ATOM 1343 C C . ALA A 1 178 ? 5.661 5.485 -10.009 1.00 97.69 178 ALA A C 1
ATOM 1345 O O . ALA A 1 178 ? 4.463 5.728 -9.837 1.00 97.69 178 ALA A O 1
ATOM 1346 N N . LEU A 1 179 ? 6.090 4.373 -10.601 1.00 98.25 179 LEU A N 1
ATOM 1347 C CA . LEU A 1 179 ? 5.240 3.244 -10.965 1.00 98.25 179 LEU A CA 1
ATOM 1348 C C . LEU A 1 179 ? 5.971 1.948 -10.619 1.00 98.25 179 LEU A C 1
ATOM 1350 O O . LEU A 1 179 ? 7.054 1.688 -11.136 1.00 98.25 179 LEU A O 1
ATOM 1354 N N . PHE A 1 180 ? 5.352 1.128 -9.783 1.00 98.56 180 PHE A N 1
ATOM 1355 C CA . PHE A 1 180 ? 5.811 -0.208 -9.432 1.00 98.56 180 PHE A CA 1
ATOM 1356 C C . PHE A 1 180 ? 4.807 -1.226 -9.959 1.00 98.56 180 PHE A C 1
ATOM 1358 O O . PHE A 1 180 ? 3.611 -1.064 -9.735 1.00 98.56 180 PHE A O 1
ATOM 1365 N N . VAL A 1 181 ? 5.277 -2.267 -10.637 1.00 98.06 181 VAL A N 1
ATOM 1366 C CA . VAL A 1 181 ? 4.472 -3.416 -11.066 1.00 98.06 181 VAL A CA 1
ATOM 1367 C C . VAL A 1 181 ? 5.010 -4.660 -10.375 1.00 98.06 181 VAL A C 1
ATOM 1369 O O . VAL A 1 181 ? 6.219 -4.889 -10.379 1.00 98.06 181 VAL A O 1
ATOM 1372 N N . ILE A 1 182 ? 4.126 -5.437 -9.754 1.00 97.69 182 ILE A N 1
ATOM 1373 C CA . ILE A 1 182 ? 4.480 -6.536 -8.857 1.00 97.69 182 ILE A CA 1
ATOM 1374 C C . ILE A 1 182 ? 3.772 -7.815 -9.305 1.00 97.69 182 ILE A C 1
ATOM 1376 O O . ILE A 1 182 ? 2.542 -7.861 -9.351 1.00 97.69 182 ILE A O 1
ATOM 1380 N N . GLY A 1 183 ? 4.538 -8.870 -9.570 1.00 95.50 183 GLY A N 1
ATOM 1381 C CA . GLY A 1 183 ? 4.010 -10.167 -9.996 1.00 95.50 183 GLY A CA 1
ATOM 1382 C C . GLY A 1 183 ? 3.765 -10.278 -11.502 1.00 95.50 183 GLY A C 1
ATOM 1383 O O . GLY A 1 183 ? 4.027 -9.349 -12.262 1.00 95.50 183 GLY A O 1
ATOM 1384 N N . ASP A 1 184 ? 3.317 -11.469 -11.919 1.00 93.81 184 ASP A N 1
ATOM 1385 C CA . ASP A 1 184 ? 3.133 -11.878 -13.327 1.00 93.81 184 ASP A CA 1
ATOM 1386 C C . ASP A 1 184 ? 4.306 -11.464 -14.243 1.00 93.81 184 ASP A C 1
ATOM 1388 O O . ASP A 1 184 ? 4.147 -10.975 -15.364 1.00 93.81 184 ASP A O 1
ATOM 1392 N N . THR A 1 185 ? 5.518 -11.615 -13.706 1.00 95.06 185 THR A N 1
ATOM 1393 C CA . THR A 1 185 ? 6.732 -10.958 -14.193 1.00 95.06 185 THR A CA 1
ATOM 1394 C C . THR A 1 185 ? 7.031 -11.266 -15.651 1.00 95.06 185 THR A C 1
ATOM 1396 O O . THR A 1 185 ? 7.274 -10.345 -16.422 1.00 95.06 185 THR A O 1
ATOM 1399 N N . GLU A 1 186 ? 6.976 -12.536 -16.053 1.00 94.19 186 GLU A N 1
ATOM 1400 C CA . GLU A 1 186 ? 7.260 -12.952 -17.432 1.00 94.19 186 GLU A CA 1
ATOM 1401 C C . GLU A 1 186 ? 6.283 -12.324 -18.431 1.00 94.19 186 GLU A C 1
ATOM 1403 O O . GLU A 1 186 ? 6.676 -11.830 -19.494 1.00 94.19 186 GLU A O 1
ATOM 1408 N N . ARG A 1 187 ? 4.996 -12.276 -18.070 1.00 94.56 187 ARG A N 1
ATOM 1409 C CA . ARG A 1 187 ? 3.967 -11.667 -18.908 1.00 94.56 187 ARG A CA 1
ATOM 1410 C C . ARG A 1 187 ? 4.187 -10.164 -19.019 1.00 94.56 187 ARG A C 1
ATOM 1412 O O . ARG A 1 187 ? 4.195 -9.643 -20.133 1.00 94.56 187 ARG A O 1
ATOM 1419 N N . VAL A 1 188 ? 4.449 -9.480 -17.904 1.00 95.75 188 VAL A N 1
ATOM 1420 C CA . VAL A 1 188 ? 4.752 -8.041 -17.912 1.00 95.75 188 VAL A CA 1
ATOM 1421 C C . VAL A 1 188 ? 6.032 -7.747 -18.703 1.00 95.75 188 VAL A C 1
ATOM 1423 O O . VAL A 1 188 ? 6.046 -6.810 -19.503 1.00 95.75 188 VAL A O 1
ATOM 1426 N N . LEU A 1 189 ? 7.082 -8.567 -18.565 1.00 95.50 189 LEU A N 1
ATOM 1427 C CA . LEU A 1 189 ? 8.331 -8.431 -19.322 1.00 95.50 189 LEU A CA 1
ATOM 1428 C C . LEU A 1 189 ? 8.085 -8.510 -20.829 1.00 95.50 189 LEU A C 1
ATOM 1430 O O . LEU A 1 189 ? 8.586 -7.654 -21.564 1.00 95.50 189 LEU A O 1
ATOM 1434 N N . SER A 1 190 ? 7.265 -9.466 -21.283 1.00 95.75 190 SER A N 1
ATOM 1435 C CA . SER A 1 190 ? 6.895 -9.614 -22.701 1.00 95.75 190 SER A CA 1
ATOM 1436 C C . SER A 1 190 ? 6.193 -8.372 -23.277 1.00 95.75 190 SER A C 1
ATOM 1438 O O . SER A 1 190 ? 6.290 -8.088 -24.473 1.00 95.75 190 SER A O 1
ATOM 1440 N N . MET A 1 191 ? 5.549 -7.589 -22.407 1.00 94.94 191 MET A N 1
ATOM 1441 C CA . MET A 1 191 ? 4.842 -6.348 -22.725 1.00 94.94 191 MET A CA 1
ATOM 1442 C C . MET A 1 191 ? 5.656 -5.096 -22.383 1.00 94.94 191 MET A C 1
ATOM 1444 O O . MET A 1 191 ? 5.133 -3.986 -22.429 1.00 94.94 191 MET A O 1
ATOM 1448 N N . SER A 1 192 ? 6.942 -5.232 -22.064 1.00 95.31 192 SER A N 1
ATOM 1449 C CA . SER A 1 192 ? 7.787 -4.108 -21.665 1.00 95.31 192 SER A CA 1
ATOM 1450 C C . SER A 1 192 ? 8.872 -3.788 -22.699 1.00 95.31 192 SER A C 1
ATOM 1452 O O . SER A 1 192 ? 9.189 -4.569 -23.604 1.00 95.31 192 SER A O 1
ATOM 1454 N N . ARG A 1 193 ? 9.422 -2.577 -22.621 1.00 95.56 193 ARG A N 1
ATOM 1455 C CA . ARG A 1 193 ? 10.619 -2.168 -23.357 1.00 95.56 193 ARG A CA 1
ATOM 1456 C C . ARG A 1 193 ? 11.482 -1.314 -22.453 1.00 95.56 193 ARG A C 1
ATOM 1458 O O . ARG A 1 193 ? 11.086 -0.224 -22.057 1.00 95.56 193 ARG A O 1
ATOM 1465 N N . GLN A 1 194 ? 12.701 -1.780 -22.247 1.00 96.06 194 GLN A N 1
ATOM 1466 C CA . GLN A 1 194 ? 13.695 -1.064 -21.478 1.00 96.06 194 GLN A CA 1
ATOM 1467 C C . GLN A 1 194 ? 14.029 0.304 -22.114 1.00 96.06 194 GLN A C 1
ATOM 1469 O O . GLN A 1 194 ? 14.339 0.361 -23.309 1.00 96.06 194 GLN A O 1
ATOM 1474 N N . LEU A 1 195 ? 13.956 1.391 -21.329 1.00 94.06 195 LEU A N 1
ATOM 1475 C CA . LEU A 1 195 ? 14.275 2.756 -21.783 1.00 94.06 195 LEU A CA 1
ATOM 1476 C C . LEU A 1 195 ? 15.747 3.120 -21.551 1.00 94.06 195 LEU A C 1
ATOM 1478 O O . LEU A 1 195 ? 16.363 3.755 -22.405 1.00 94.06 195 LEU A O 1
ATOM 1482 N N . ILE A 1 196 ? 16.309 2.688 -20.421 1.00 93.56 196 ILE A N 1
ATOM 1483 C CA . ILE A 1 196 ? 17.708 2.911 -20.021 1.00 93.56 196 ILE A CA 1
ATOM 1484 C C . ILE A 1 196 ? 18.418 1.587 -19.736 1.00 93.56 196 ILE A C 1
ATOM 1486 O O . ILE A 1 196 ? 17.770 0.558 -19.598 1.00 93.56 196 ILE A O 1
ATOM 1490 N N . LEU A 1 197 ? 19.744 1.564 -19.595 1.00 95.00 197 LEU A N 1
ATOM 1491 C CA . LEU A 1 197 ? 20.416 0.342 -19.131 1.00 95.00 197 LEU A CA 1
ATOM 1492 C C . LEU A 1 197 ? 19.805 -0.125 -17.803 1.00 95.00 197 LEU A C 1
ATOM 1494 O O . LEU A 1 197 ? 19.627 0.681 -16.897 1.00 95.00 197 LEU A O 1
ATOM 1498 N N . ASN A 1 198 ? 19.452 -1.410 -17.716 1.00 96.25 198 ASN A N 1
ATOM 1499 C CA . ASN A 1 198 ? 18.833 -1.969 -16.518 1.00 96.25 198 ASN A CA 1
ATOM 1500 C C . ASN A 1 198 ? 19.845 -1.939 -15.357 1.00 96.25 198 ASN A C 1
ATOM 1502 O O . ASN A 1 198 ? 20.823 -2.690 -15.428 1.00 96.25 198 ASN A O 1
ATOM 1506 N N . PRO A 1 199 ? 19.617 -1.135 -14.301 1.00 94.62 199 PRO A N 1
ATOM 1507 C CA . PRO A 1 199 ? 20.581 -0.992 -13.213 1.00 94.62 199 PRO A CA 1
ATOM 1508 C C . PRO A 1 199 ? 20.663 -2.235 -12.322 1.00 94.62 199 PRO A C 1
ATOM 1510 O O . PRO A 1 199 ? 21.669 -2.426 -11.655 1.00 94.62 199 PRO A O 1
ATOM 1513 N N . PHE A 1 200 ? 19.654 -3.110 -12.347 1.00 96.00 200 PHE A N 1
ATOM 1514 C CA . PHE A 1 200 ? 19.637 -4.355 -11.571 1.00 96.00 200 PHE A CA 1
ATOM 1515 C C . PHE A 1 200 ? 20.249 -5.542 -12.327 1.00 96.00 200 PHE A C 1
ATOM 1517 O O . PHE A 1 200 ? 20.407 -6.632 -11.777 1.00 96.00 200 PHE A O 1
ATOM 1524 N N . ARG A 1 201 ? 20.607 -5.365 -13.606 1.00 94.75 201 ARG A N 1
ATOM 1525 C CA . ARG A 1 201 ? 21.141 -6.452 -14.430 1.00 94.75 201 ARG A CA 1
ATOM 1526 C C . ARG A 1 201 ? 22.572 -6.794 -14.020 1.00 94.75 201 ARG A C 1
ATOM 1528 O O . ARG A 1 201 ? 23.447 -5.939 -14.055 1.00 94.75 201 ARG A O 1
ATOM 1535 N N . GLY A 1 202 ? 22.818 -8.079 -13.772 1.00 93.56 202 GLY A N 1
ATOM 1536 C CA . GLY A 1 202 ? 24.145 -8.601 -13.430 1.00 93.56 202 GLY A CA 1
ATOM 1537 C C . GLY A 1 202 ? 24.413 -8.688 -11.928 1.00 93.56 202 GLY A C 1
ATOM 1538 O O . GLY A 1 202 ? 25.422 -9.275 -11.551 1.00 93.56 202 GLY A O 1
ATOM 1539 N N . TYR A 1 203 ? 23.501 -8.177 -11.098 1.00 95.56 203 TYR A N 1
ATOM 1540 C CA . TYR A 1 203 ? 23.509 -8.379 -9.652 1.00 95.56 203 TYR A CA 1
ATOM 1541 C C . TYR A 1 203 ? 22.779 -9.681 -9.290 1.00 95.56 203 TYR A C 1
ATOM 1543 O O . TYR A 1 203 ? 21.796 -10.039 -9.959 1.00 95.56 203 TYR A O 1
ATOM 1551 N N . PRO A 1 204 ? 23.244 -10.407 -8.261 1.00 96.69 204 PRO A N 1
ATOM 1552 C CA . PRO A 1 204 ? 22.576 -11.617 -7.801 1.00 96.69 204 PRO A CA 1
ATOM 1553 C C . PRO A 1 204 ? 21.207 -11.279 -7.179 1.00 96.69 204 PRO A C 1
ATOM 1555 O O . PRO A 1 204 ? 20.956 -10.137 -6.797 1.00 96.69 204 PRO A O 1
ATOM 1558 N N . GLU A 1 205 ? 20.282 -12.245 -7.140 1.00 96.69 205 GLU A N 1
ATOM 1559 C CA . GLU A 1 205 ? 18.881 -12.000 -6.739 1.00 96.69 205 GLU A CA 1
ATOM 1560 C C . GLU A 1 205 ? 18.756 -11.477 -5.303 1.00 96.69 205 GLU A C 1
ATOM 1562 O O . GLU A 1 205 ? 17.918 -10.617 -5.028 1.00 96.69 205 GLU A O 1
ATOM 1567 N N . GLU A 1 206 ? 19.621 -11.955 -4.412 1.00 93.25 206 GLU A N 1
ATOM 1568 C CA . GLU A 1 206 ? 19.703 -11.553 -3.011 1.00 93.25 206 GLU A CA 1
ATOM 1569 C C . GLU A 1 206 ? 20.061 -10.071 -2.818 1.00 93.25 206 GLU A C 1
ATOM 1571 O O . GLU A 1 206 ? 19.556 -9.455 -1.886 1.00 93.25 206 GLU A O 1
ATOM 1576 N N . GLU A 1 207 ? 20.853 -9.476 -3.715 1.00 94.62 207 GLU A N 1
ATOM 1577 C CA . GLU A 1 207 ? 21.270 -8.063 -3.642 1.00 94.62 207 GLU A CA 1
ATOM 1578 C C . GLU A 1 207 ? 20.254 -7.104 -4.281 1.00 94.62 207 GLU A C 1
ATOM 1580 O O . GLU A 1 207 ? 20.366 -5.885 -4.158 1.00 94.62 207 GLU A O 1
ATOM 1585 N N . ARG A 1 208 ? 19.252 -7.639 -4.986 1.00 97.00 208 ARG A N 1
ATOM 1586 C CA . ARG A 1 208 ? 18.217 -6.858 -5.682 1.00 97.00 208 ARG A CA 1
ATOM 1587 C C . ARG A 1 208 ? 16.811 -7.195 -5.206 1.00 97.00 208 ARG A C 1
ATOM 1589 O O . ARG A 1 208 ? 15.854 -7.065 -5.968 1.00 97.00 208 ARG A O 1
ATOM 1596 N N . ASN A 1 209 ? 16.665 -7.638 -3.961 1.00 97.69 209 ASN A N 1
ATOM 1597 C CA . ASN A 1 209 ? 15.359 -7.895 -3.369 1.00 97.69 209 ASN A CA 1
ATOM 1598 C C . ASN A 1 209 ? 14.826 -6.643 -2.656 1.00 97.69 209 ASN A C 1
ATOM 1600 O O . ASN A 1 209 ? 15.480 -6.101 -1.774 1.00 97.69 209 ASN A O 1
ATOM 1604 N N . VAL A 1 210 ? 13.612 -6.201 -2.994 1.00 97.25 210 VAL A N 1
ATOM 1605 C CA . VAL A 1 210 ? 12.975 -5.006 -2.407 1.00 97.25 210 VAL A CA 1
ATOM 1606 C C . VAL A 1 210 ? 12.753 -5.122 -0.892 1.00 97.25 210 VAL A C 1
ATOM 1608 O O . VAL A 1 210 ? 12.613 -4.109 -0.202 1.00 97.25 210 VAL A O 1
ATOM 1611 N N . LEU A 1 211 ? 12.712 -6.353 -0.373 1.00 96.44 211 LEU A N 1
ATOM 1612 C CA . LEU A 1 211 ? 12.597 -6.628 1.056 1.00 96.44 211 LEU A CA 1
ATOM 1613 C C . LEU A 1 211 ? 13.877 -6.314 1.830 1.00 96.44 211 LEU A C 1
ATOM 1615 O O . LEU A 1 211 ? 13.792 -6.166 3.046 1.00 96.44 211 LEU A O 1
ATOM 1619 N N . ASP A 1 212 ? 15.027 -6.199 1.162 1.00 95.88 212 ASP A N 1
ATOM 1620 C CA . ASP A 1 212 ? 16.257 -5.745 1.801 1.00 95.88 212 ASP A CA 1
ATOM 1621 C C . ASP A 1 212 ? 16.133 -4.249 2.157 1.00 95.88 212 ASP A C 1
ATOM 1623 O O . ASP A 1 212 ? 15.976 -3.405 1.263 1.00 95.88 212 ASP A O 1
ATOM 1627 N N . PRO A 1 213 ? 16.203 -3.875 3.450 1.00 91.75 213 PRO A N 1
ATOM 1628 C CA . PRO A 1 213 ? 16.199 -2.477 3.861 1.00 91.75 213 PRO A CA 1
ATOM 1629 C C . PRO A 1 213 ? 17.331 -1.654 3.235 1.00 91.75 213 PRO A C 1
ATOM 1631 O O . PRO A 1 213 ? 17.142 -0.465 2.987 1.00 91.75 213 PRO A O 1
ATOM 1634 N N . ALA A 1 214 ? 18.480 -2.264 2.925 1.00 93.12 214 ALA A N 1
ATOM 1635 C CA . ALA A 1 214 ? 19.610 -1.564 2.314 1.00 93.12 214 ALA A CA 1
ATOM 1636 C C . ALA A 1 214 ? 19.300 -1.055 0.895 1.00 93.12 214 ALA A C 1
ATOM 1638 O O . ALA A 1 214 ? 19.891 -0.072 0.441 1.00 93.12 214 ALA A O 1
ATOM 1639 N N . LEU A 1 215 ? 18.344 -1.682 0.202 1.00 94.62 215 LEU A N 1
ATOM 1640 C CA . LEU A 1 215 ? 17.966 -1.308 -1.158 1.00 94.62 215 LEU A CA 1
ATOM 1641 C C . LEU A 1 215 ? 16.992 -0.120 -1.202 1.00 94.62 215 LEU A C 1
ATOM 1643 O O . LEU A 1 215 ? 16.752 0.434 -2.272 1.00 94.62 215 LEU A O 1
ATOM 1647 N N . GLU A 1 216 ? 16.450 0.306 -0.059 1.00 93.69 216 GLU A N 1
ATOM 1648 C CA . GLU A 1 216 ? 15.411 1.338 0.019 1.00 93.69 216 GLU A CA 1
ATOM 1649 C C . GLU A 1 216 ? 15.810 2.647 -0.658 1.00 93.69 216 GLU A C 1
ATOM 1651 O O . GLU A 1 216 ? 15.115 3.122 -1.557 1.00 93.69 216 GLU A O 1
ATOM 1656 N N . GLU A 1 217 ? 16.959 3.201 -0.268 1.00 94.44 217 GLU A N 1
ATOM 1657 C CA . GLU A 1 217 ? 17.457 4.458 -0.826 1.00 94.44 217 GLU A CA 1
ATOM 1658 C C . GLU A 1 217 ? 17.765 4.320 -2.316 1.00 94.44 217 GLU A C 1
ATOM 1660 O O . GLU A 1 217 ? 17.523 5.247 -3.083 1.00 94.44 217 GLU A O 1
ATOM 1665 N N . THR A 1 218 ? 18.217 3.142 -2.751 1.00 95.94 218 THR A N 1
ATOM 1666 C CA . THR A 1 218 ? 18.453 2.860 -4.172 1.00 95.94 218 THR A CA 1
ATOM 1667 C C . THR A 1 218 ? 17.142 2.876 -4.957 1.00 95.94 218 THR A C 1
ATOM 1669 O O . THR A 1 218 ? 17.066 3.496 -6.016 1.00 95.94 218 THR A O 1
ATOM 1672 N N . VAL A 1 219 ? 16.082 2.245 -4.442 1.00 97.00 219 VAL A N 1
ATOM 1673 C CA . VAL A 1 219 ? 14.754 2.264 -5.076 1.00 97.00 219 VAL A CA 1
ATOM 1674 C C . VAL A 1 219 ? 14.191 3.685 -5.110 1.00 97.00 219 VAL A C 1
ATOM 1676 O O . VAL A 1 219 ? 13.673 4.109 -6.146 1.00 97.00 219 VAL A O 1
ATOM 1679 N N . LYS A 1 220 ? 14.321 4.442 -4.014 1.00 95.62 220 LYS A N 1
ATOM 1680 C CA . LYS A 1 220 ? 13.880 5.842 -3.941 1.00 95.62 220 LYS A CA 1
ATOM 1681 C C . LYS A 1 220 ? 14.627 6.727 -4.940 1.00 95.62 220 LYS A C 1
ATOM 1683 O O . LYS A 1 220 ? 13.995 7.515 -5.639 1.00 95.62 220 LYS A O 1
ATOM 1688 N N . GLU A 1 221 ? 15.941 6.558 -5.064 1.00 96.00 221 GLU A N 1
ATOM 1689 C CA . GLU A 1 221 ? 16.769 7.303 -6.015 1.00 96.00 221 GLU A CA 1
ATOM 1690 C C . GLU A 1 221 ? 16.388 6.979 -7.465 1.00 96.00 221 GLU A C 1
ATOM 1692 O O . GLU A 1 221 ? 16.110 7.872 -8.266 1.00 96.00 221 GLU A O 1
ATOM 1697 N N . LEU A 1 222 ? 16.273 5.691 -7.796 1.00 96.44 222 LEU A N 1
ATOM 1698 C CA . LEU A 1 222 ? 15.908 5.233 -9.138 1.00 96.44 222 LEU A CA 1
ATOM 1699 C C . LEU A 1 222 ? 14.448 5.549 -9.511 1.00 96.44 222 LEU A C 1
ATOM 1701 O O . LEU A 1 222 ? 14.112 5.550 -10.694 1.00 96.44 222 LEU A O 1
ATOM 1705 N N . SER A 1 223 ? 13.588 5.868 -8.537 1.00 96.31 223 SER A N 1
ATOM 1706 C CA . SER A 1 223 ? 12.207 6.322 -8.776 1.00 96.31 223 SER A CA 1
ATOM 1707 C C . SER A 1 223 ? 12.115 7.700 -9.429 1.00 96.31 223 SER A C 1
ATOM 1709 O O . SER A 1 223 ? 11.052 8.064 -9.922 1.00 96.31 223 SER A O 1
ATOM 1711 N N . THR A 1 224 ? 13.217 8.450 -9.483 1.00 93.69 224 THR A N 1
ATOM 1712 C CA . THR A 1 224 ? 13.303 9.719 -10.223 1.00 93.69 224 THR A CA 1
ATOM 1713 C C . THR A 1 224 ? 13.398 9.530 -11.741 1.00 93.69 224 THR A C 1
ATOM 1715 O O . THR A 1 224 ? 13.257 10.494 -12.493 1.00 93.69 224 THR A O 1
ATOM 1718 N N . ILE A 1 225 ? 13.631 8.299 -12.205 1.00 92.75 225 ILE A N 1
ATOM 1719 C CA . ILE A 1 225 ? 13.797 7.965 -13.620 1.00 92.75 225 ILE A CA 1
ATOM 1720 C C . ILE A 1 225 ? 12.439 7.634 -14.257 1.00 92.75 225 ILE A C 1
ATOM 1722 O O . ILE A 1 225 ? 11.534 7.088 -13.625 1.00 92.75 225 ILE A O 1
ATOM 1726 N N . ASP A 1 226 ? 12.306 7.920 -15.552 1.00 91.31 226 ASP A N 1
ATOM 1727 C CA . ASP A 1 226 ? 11.131 7.546 -16.336 1.00 91.31 226 ASP A CA 1
ATOM 1728 C C . ASP A 1 226 ? 11.001 6.032 -16.531 1.00 91.31 226 ASP A C 1
ATOM 1730 O O . ASP A 1 226 ? 11.921 5.354 -16.990 1.00 91.31 226 ASP A O 1
ATOM 1734 N N . GLY A 1 227 ? 9.800 5.517 -16.267 1.00 94.44 227 GLY A N 1
ATOM 1735 C CA . GLY A 1 227 ? 9.424 4.121 -16.470 1.00 94.44 227 GLY A CA 1
ATOM 1736 C C . GLY A 1 227 ? 8.860 3.471 -15.209 1.00 94.44 227 GLY A C 1
ATOM 1737 O O . GLY A 1 227 ? 8.614 4.127 -14.198 1.00 94.44 227 GLY A O 1
ATOM 1738 N N . ALA A 1 228 ? 8.617 2.169 -15.302 1.00 97.50 228 ALA A N 1
ATOM 1739 C CA . ALA A 1 228 ? 8.160 1.333 -14.205 1.00 97.50 228 ALA A CA 1
ATOM 1740 C C . ALA A 1 228 ? 9.325 0.563 -13.574 1.00 97.50 228 ALA A C 1
ATOM 1742 O O . ALA A 1 228 ? 10.280 0.195 -14.263 1.00 97.50 228 ALA A O 1
ATOM 1743 N N . PHE A 1 229 ? 9.203 0.264 -12.284 1.00 98.44 229 PHE A N 1
ATOM 1744 C CA . PHE A 1 229 ? 9.852 -0.888 -11.667 1.00 98.44 229 PHE A CA 1
ATOM 1745 C C . PHE A 1 229 ? 9.035 -2.137 -11.963 1.00 98.44 229 PHE A C 1
ATOM 1747 O O . PHE A 1 229 ? 7.807 -2.107 -11.875 1.00 98.44 229 PHE A O 1
ATOM 1754 N N . LEU A 1 230 ? 9.720 -3.237 -12.255 1.00 98.06 230 LEU A N 1
ATOM 1755 C CA . LEU A 1 230 ? 9.120 -4.558 -12.317 1.00 98.06 230 LEU A CA 1
ATOM 1756 C C . LEU A 1 230 ? 9.723 -5.442 -11.233 1.00 98.06 230 LEU A C 1
ATOM 1758 O O . LEU A 1 230 ? 10.931 -5.681 -11.209 1.00 98.06 230 LEU A O 1
ATOM 1762 N N . ILE A 1 231 ? 8.859 -5.920 -10.350 1.00 98.38 231 ILE A N 1
ATOM 1763 C CA . ILE A 1 231 ? 9.208 -6.651 -9.140 1.00 98.38 231 ILE A CA 1
ATOM 1764 C C . ILE A 1 231 ? 8.493 -8.000 -9.187 1.00 98.38 231 ILE A C 1
ATOM 1766 O O . ILE A 1 231 ? 7.302 -8.087 -9.484 1.00 98.38 231 ILE A O 1
ATOM 1770 N N . ARG A 1 232 ? 9.211 -9.083 -8.913 1.00 97.31 232 ARG A N 1
ATOM 1771 C CA . ARG A 1 232 ? 8.622 -10.418 -8.791 1.00 97.31 232 ARG A CA 1
ATOM 1772 C C . ARG A 1 232 ? 7.763 -10.549 -7.545 1.00 97.31 232 ARG A C 1
ATOM 1774 O O . ARG A 1 232 ? 7.878 -9.782 -6.593 1.00 97.31 232 ARG A O 1
ATOM 1781 N N . GLY A 1 233 ? 6.922 -11.581 -7.529 1.00 94.50 233 GLY A N 1
ATOM 1782 C CA . GLY A 1 233 ? 6.099 -11.897 -6.362 1.00 94.50 233 GLY A CA 1
ATOM 1783 C C . GLY A 1 233 ? 6.899 -12.243 -5.104 1.00 94.50 233 GLY A C 1
ATOM 1784 O O . GLY A 1 233 ? 6.403 -12.068 -3.995 1.00 94.50 233 GLY A O 1
ATOM 1785 N N . ASP A 1 234 ? 8.155 -12.656 -5.264 1.00 95.50 234 ASP A N 1
ATOM 1786 C CA . ASP A 1 234 ? 9.119 -12.882 -4.190 1.00 95.50 234 ASP A CA 1
ATOM 1787 C C . ASP A 1 234 ? 10.002 -11.656 -3.877 1.00 95.50 234 ASP A C 1
ATOM 1789 O O . ASP A 1 234 ? 10.910 -11.744 -3.053 1.00 95.50 234 ASP A O 1
ATOM 1793 N N . GLY A 1 235 ? 9.732 -10.495 -4.472 1.00 97.00 235 GLY A N 1
ATOM 1794 C CA . GLY A 1 235 ? 10.404 -9.237 -4.146 1.00 97.00 235 GLY A CA 1
ATOM 1795 C C . GLY A 1 235 ? 11.683 -8.962 -4.931 1.00 97.00 235 GLY A C 1
ATOM 1796 O O . GLY A 1 235 ? 12.224 -7.866 -4.810 1.00 97.00 235 GLY A O 1
ATOM 1797 N N . VAL A 1 236 ? 12.155 -9.891 -5.766 1.00 98.06 236 VAL A N 1
ATOM 1798 C CA . VAL A 1 236 ? 13.308 -9.644 -6.644 1.00 98.06 236 VAL A CA 1
ATOM 1799 C C . VAL A 1 236 ? 12.945 -8.572 -7.676 1.00 98.06 236 VAL A C 1
ATOM 1801 O O . VAL A 1 236 ? 11.971 -8.710 -8.418 1.00 98.06 236 VAL A O 1
ATOM 1804 N N . ILE A 1 237 ? 13.722 -7.492 -7.734 1.00 98.31 237 ILE A N 1
ATOM 1805 C CA . ILE A 1 237 ? 13.565 -6.426 -8.724 1.00 98.31 237 ILE A CA 1
ATOM 1806 C C . ILE A 1 237 ? 14.225 -6.884 -10.025 1.00 98.31 237 ILE A C 1
ATOM 1808 O O . ILE A 1 237 ? 15.445 -7.049 -10.100 1.00 98.31 237 ILE A O 1
ATOM 1812 N N . GLU A 1 238 ? 13.423 -7.096 -11.067 1.00 97.62 238 GLU A N 1
ATOM 1813 C CA . GLU A 1 238 ? 13.936 -7.490 -12.382 1.00 97.62 238 GLU A CA 1
ATOM 1814 C C . GLU A 1 238 ? 14.484 -6.306 -13.156 1.00 97.62 238 GLU A C 1
ATOM 1816 O O . GLU A 1 238 ? 15.530 -6.397 -13.804 1.00 97.62 238 GLU A O 1
ATOM 1821 N N . THR A 1 239 ? 13.783 -5.176 -13.099 1.00 97.44 239 THR A N 1
ATOM 1822 C CA . THR A 1 239 ? 14.233 -3.962 -13.765 1.00 97.44 239 THR A CA 1
ATOM 1823 C C . THR A 1 239 ? 13.564 -2.707 -13.218 1.00 97.44 239 THR A C 1
ATOM 1825 O O . THR A 1 239 ? 12.529 -2.774 -12.555 1.00 97.44 239 THR A O 1
ATOM 1828 N N . CYS A 1 240 ? 14.136 -1.551 -13.545 1.00 96.94 240 CYS A N 1
ATOM 1829 C CA . CYS A 1 240 ? 13.471 -0.259 -13.482 1.00 96.94 240 CYS A CA 1
ATOM 1830 C C . CYS A 1 240 ? 13.740 0.535 -14.765 1.00 96.94 240 CYS A C 1
ATOM 1832 O O . CYS A 1 240 ? 14.572 0.149 -15.592 1.00 96.94 240 CYS A O 1
ATOM 1834 N N . GLY A 1 241 ? 13.024 1.644 -14.943 1.00 96.00 241 GLY A N 1
ATOM 1835 C CA . GLY A 1 241 ? 13.141 2.452 -16.153 1.00 96.00 241 GLY A CA 1
ATOM 1836 C C . GLY A 1 241 ? 12.618 1.726 -17.397 1.00 96.00 241 GLY A C 1
ATOM 1837 O O . GLY A 1 241 ? 13.186 1.843 -18.485 1.00 96.00 241 GLY A O 1
ATOM 1838 N N . THR A 1 242 ? 11.571 0.910 -17.234 1.00 95.81 242 THR A N 1
ATOM 1839 C CA . THR A 1 242 ? 10.949 0.171 -18.340 1.00 95.81 242 THR A CA 1
ATOM 1840 C C . THR A 1 242 ? 9.631 0.808 -18.766 1.00 95.81 242 THR A C 1
ATOM 1842 O O . THR A 1 242 ? 8.828 1.242 -17.941 1.00 95.81 242 THR A O 1
ATOM 1845 N N . PHE A 1 243 ? 9.393 0.875 -20.070 1.00 95.75 243 PHE A N 1
ATOM 1846 C CA . PHE A 1 243 ? 8.132 1.328 -20.641 1.00 95.75 243 PHE A CA 1
ATOM 1847 C C . PHE A 1 243 ? 7.167 0.153 -20.794 1.00 95.75 243 PHE A C 1
ATOM 1849 O O . PHE A 1 243 ? 7.535 -0.872 -21.369 1.00 95.75 243 PHE A O 1
ATOM 1856 N N . LEU A 1 244 ? 5.925 0.317 -20.337 1.00 95.00 244 LEU A N 1
ATOM 1857 C CA . LEU A 1 244 ? 4.878 -0.699 -20.452 1.00 95.00 244 LEU A CA 1
ATOM 1858 C C . LEU A 1 244 ? 4.048 -0.463 -21.718 1.00 95.00 244 LEU A C 1
ATOM 1860 O O . LEU A 1 244 ? 3.418 0.582 -21.878 1.00 95.00 244 LEU A O 1
ATOM 1864 N N . LYS A 1 245 ? 4.038 -1.444 -22.622 1.00 88.94 245 LYS A N 1
ATOM 1865 C CA . LYS A 1 245 ? 3.238 -1.445 -23.851 1.00 88.94 245 LYS A CA 1
ATOM 1866 C C . LYS A 1 245 ? 1.869 -2.046 -23.554 1.00 88.94 245 LYS A C 1
ATOM 1868 O O . LYS A 1 245 ? 1.636 -3.231 -23.775 1.00 88.94 245 LYS A O 1
ATOM 1873 N N . VAL A 1 246 ? 0.975 -1.222 -23.037 1.00 81.31 246 VAL A N 1
ATOM 1874 C CA . VAL A 1 246 ? -0.421 -1.601 -22.803 1.00 81.31 246 VAL A CA 1
ATOM 1875 C C . VAL A 1 246 ? -1.292 -1.105 -23.953 1.00 81.31 246 VAL A C 1
ATOM 1877 O O . VAL A 1 246 ? -1.036 -0.033 -24.505 1.00 81.31 246 VAL A O 1
ATOM 1880 N N . ALA A 1 247 ? -2.260 -1.925 -24.371 1.00 62.34 247 ALA A N 1
ATOM 1881 C CA . ALA A 1 247 ? -3.192 -1.573 -25.439 1.00 62.34 247 ALA A CA 1
ATOM 1882 C C . ALA A 1 247 ? -4.102 -0.399 -25.021 1.00 62.34 247 ALA A C 1
ATOM 1884 O O . ALA A 1 247 ? -4.170 -0.033 -23.846 1.00 62.34 247 ALA A O 1
ATOM 1885 N N . SER A 1 248 ? -4.736 0.236 -26.009 1.00 55.25 248 SER A N 1
ATOM 1886 C CA . SER A 1 248 ? -5.539 1.455 -25.860 1.00 55.25 248 SER A CA 1
ATOM 1887 C C . SER A 1 248 ? -6.732 1.303 -24.904 1.00 55.25 248 SER A C 1
ATOM 1889 O O . SER A 1 248 ? -7.211 0.204 -24.658 1.00 55.25 248 SER A O 1
ATOM 1891 N N . GLN A 1 249 ? -7.197 2.450 -24.392 1.00 55.12 249 GLN A N 1
ATOM 1892 C CA . GLN A 1 249 ? -8.144 2.676 -23.282 1.00 55.12 249 GLN A CA 1
ATOM 1893 C C . GLN A 1 249 ? -9.497 1.933 -23.320 1.00 55.12 249 GLN A C 1
ATOM 1895 O O . GLN A 1 249 ? -10.241 2.021 -22.349 1.00 55.12 249 GLN A O 1
ATOM 1900 N N . ASP A 1 250 ? -9.833 1.212 -24.390 1.00 55.09 250 ASP A N 1
ATOM 1901 C CA . ASP A 1 250 ? -11.170 0.633 -24.589 1.00 55.09 250 ASP A CA 1
ATOM 1902 C C . ASP A 1 250 ? -11.500 -0.516 -23.609 1.00 55.09 250 ASP A C 1
ATOM 1904 O O . ASP A 1 250 ? -12.648 -0.948 -23.534 1.00 55.09 250 ASP A O 1
ATOM 1908 N N . GLU A 1 251 ? -10.521 -0.999 -22.832 1.00 53.72 251 GLU A N 1
ATOM 1909 C CA . GLU A 1 251 ? -10.687 -2.113 -21.884 1.00 53.72 251 GLU A CA 1
ATOM 1910 C C . GLU A 1 251 ? -10.828 -1.688 -20.404 1.00 53.72 251 GLU A C 1
ATOM 1912 O O . GLU A 1 251 ? -11.143 -2.535 -19.567 1.00 53.72 251 GLU A O 1
ATOM 1917 N N . PHE A 1 252 ? -10.624 -0.410 -20.039 1.00 64.12 252 PHE A N 1
ATOM 1918 C CA . PHE A 1 252 ? -10.692 0.039 -18.636 1.00 64.12 252 PHE A CA 1
ATOM 1919 C C . PHE A 1 252 ? -11.086 1.520 -18.472 1.00 64.12 252 PHE A C 1
ATOM 1921 O O . PHE A 1 252 ? -10.447 2.425 -19.008 1.00 64.12 252 PHE A O 1
ATOM 1928 N N . GLU A 1 253 ? -12.116 1.780 -17.661 1.00 63.75 253 GLU A N 1
ATOM 1929 C CA . GLU A 1 253 ? -12.566 3.134 -17.318 1.00 63.75 253 GLU A CA 1
ATOM 1930 C C . GLU A 1 253 ? -11.798 3.665 -16.101 1.00 63.75 253 GLU A C 1
ATOM 1932 O O . GLU A 1 253 ? -11.903 3.135 -14.994 1.00 63.75 253 GLU A O 1
ATOM 1937 N N . LEU A 1 254 ? -11.023 4.732 -16.304 1.00 68.00 254 LEU A N 1
ATOM 1938 C CA . LEU A 1 254 ? -10.347 5.457 -15.233 1.00 68.00 254 LEU A CA 1
ATOM 1939 C C . LEU A 1 254 ? -10.955 6.851 -15.035 1.00 68.00 254 LEU A C 1
ATOM 1941 O O . LEU A 1 254 ? -11.325 7.495 -16.022 1.00 68.00 254 LEU A O 1
ATOM 1945 N N . PRO A 1 255 ? -11.000 7.362 -13.788 1.00 70.06 255 PRO A N 1
ATOM 1946 C CA . PRO A 1 255 ? -11.382 8.742 -13.522 1.00 70.06 255 PRO A CA 1
ATOM 1947 C C . PRO A 1 255 ? -10.555 9.746 -14.334 1.00 70.06 255 PRO A C 1
ATOM 1949 O O . PRO A 1 255 ? -9.364 9.550 -14.595 1.00 70.06 255 PRO A O 1
ATOM 1952 N N . GLN A 1 256 ? -11.181 10.866 -14.701 1.00 66.31 256 GLN A N 1
ATOM 1953 C CA . GLN A 1 256 ? -10.472 11.969 -15.345 1.00 66.31 256 GLN A CA 1
ATOM 1954 C C . GLN A 1 256 ? -9.422 12.577 -14.401 1.00 66.31 256 GLN A C 1
ATOM 1956 O O . GLN A 1 256 ? -9.621 12.648 -13.192 1.00 66.31 256 GLN A O 1
ATOM 1961 N N . GLY A 1 257 ? -8.311 13.057 -14.968 1.00 70.31 257 GLY A N 1
ATOM 1962 C CA . GLY A 1 257 ? -7.230 13.711 -14.217 1.00 70.31 257 GLY A CA 1
ATOM 1963 C C . GLY A 1 257 ? -6.055 12.801 -13.842 1.00 70.31 257 GLY A C 1
ATOM 1964 O O . GLY A 1 257 ? -5.078 13.279 -13.265 1.00 70.31 257 GLY A O 1
ATOM 1965 N N . LEU A 1 258 ? -6.104 11.516 -14.202 1.00 79.38 258 LEU A N 1
ATOM 1966 C CA . LEU A 1 258 ? -5.002 10.579 -14.001 1.00 79.38 258 LEU A CA 1
ATOM 1967 C C . LEU A 1 258 ? -3.957 10.674 -15.129 1.00 79.38 258 LEU A C 1
ATOM 1969 O O . LEU A 1 258 ? -4.279 10.752 -16.310 1.00 79.38 258 LEU A O 1
ATOM 1973 N N . GLY A 1 259 ? -2.675 10.707 -14.751 1.00 85.88 259 GLY A N 1
ATOM 1974 C CA . GLY A 1 259 ? -1.549 10.827 -15.690 1.00 85.88 259 GLY A CA 1
ATOM 1975 C C . GLY A 1 259 ? -1.114 9.504 -16.340 1.00 85.88 259 GLY A C 1
ATOM 1976 O O . GLY A 1 259 ? -1.608 8.430 -16.003 1.00 85.88 259 GLY A O 1
ATOM 1977 N N . ALA A 1 260 ? -0.105 9.565 -17.218 1.00 89.56 260 ALA A N 1
ATOM 1978 C CA . ALA A 1 260 ? 0.380 8.416 -17.998 1.00 89.56 260 ALA A CA 1
ATOM 1979 C C . ALA A 1 260 ? 0.769 7.182 -17.153 1.00 89.56 260 ALA A C 1
ATOM 1981 O O . ALA A 1 260 ? 0.466 6.059 -17.549 1.00 89.56 260 ALA A O 1
ATOM 1982 N N . ARG A 1 261 ? 1.378 7.369 -15.970 1.00 93.88 261 ARG A N 1
ATOM 1983 C CA . ARG A 1 261 ? 1.733 6.262 -15.055 1.00 93.88 261 ARG A CA 1
ATOM 1984 C C . ARG A 1 261 ? 0.503 5.498 -14.544 1.00 93.88 261 ARG A C 1
ATOM 1986 O O . ARG A 1 261 ? 0.556 4.278 -14.450 1.00 93.88 261 ARG A O 1
ATOM 1993 N N . HIS A 1 262 ? -0.608 6.186 -14.282 1.00 93.69 262 HIS A N 1
ATOM 1994 C CA . HIS A 1 262 ? -1.863 5.556 -13.851 1.00 93.69 262 HIS A CA 1
ATOM 1995 C C . HIS A 1 262 ? -2.514 4.774 -14.992 1.00 93.69 262 HIS A C 1
ATOM 1997 O O . HIS A 1 262 ? -2.952 3.647 -14.792 1.00 93.69 262 HIS A O 1
ATOM 2003 N N . HIS A 1 263 ? -2.517 5.329 -16.209 1.00 91.56 263 HIS A N 1
ATOM 2004 C CA . HIS A 1 263 ? -2.996 4.600 -17.385 1.00 91.56 263 HIS A CA 1
ATOM 2005 C C . HIS A 1 263 ? -2.153 3.353 -17.668 1.00 91.56 263 HIS A C 1
ATOM 2007 O O . HIS A 1 263 ? -2.708 2.304 -17.978 1.00 91.56 263 HIS A O 1
ATOM 2013 N N . ALA A 1 264 ? -0.829 3.443 -17.513 1.00 93.69 264 ALA A N 1
ATOM 2014 C CA . ALA A 1 264 ? 0.054 2.289 -17.632 1.00 93.69 264 ALA A CA 1
ATOM 2015 C C . ALA A 1 264 ? -0.232 1.233 -16.549 1.00 93.69 264 ALA A C 1
ATOM 2017 O O . ALA A 1 264 ? -0.291 0.048 -16.866 1.00 93.69 264 ALA A O 1
ATOM 2018 N N . ALA A 1 265 ? -0.459 1.658 -15.299 1.00 94.75 265 ALA A N 1
ATOM 2019 C CA . ALA A 1 265 ? -0.814 0.785 -14.180 1.00 94.75 265 ALA A CA 1
ATOM 2020 C C . ALA A 1 265 ? -2.150 0.058 -14.395 1.00 94.75 265 ALA A C 1
ATOM 2022 O O . ALA A 1 265 ? -2.224 -1.161 -14.256 1.00 94.75 265 ALA A O 1
ATOM 2023 N N . ALA A 1 266 ? -3.204 0.777 -14.779 1.00 91.69 266 ALA A N 1
ATOM 2024 C CA . ALA A 1 266 ? -4.486 0.156 -15.088 1.00 91.69 266 ALA A CA 1
ATOM 2025 C C . ALA A 1 266 ? -4.367 -0.774 -16.300 1.00 91.69 266 ALA A C 1
ATOM 2027 O O . ALA A 1 266 ? -4.706 -1.947 -16.204 1.00 91.69 266 ALA A O 1
ATOM 2028 N N . GLY A 1 267 ? -3.773 -0.314 -17.401 1.00 91.69 267 GLY A N 1
ATOM 2029 C CA . GLY A 1 267 ? -3.634 -1.138 -18.598 1.00 91.69 267 GLY A CA 1
ATOM 2030 C C . GLY A 1 267 ? -2.859 -2.429 -18.351 1.00 91.69 267 GLY A C 1
ATOM 2031 O O . GLY A 1 267 ? -3.278 -3.485 -18.818 1.00 91.69 267 GLY A O 1
ATOM 2032 N N . ILE A 1 268 ? -1.761 -2.385 -17.584 1.00 93.19 268 ILE A N 1
ATOM 2033 C CA . ILE A 1 268 ? -0.947 -3.588 -17.369 1.00 93.19 268 ILE A CA 1
ATOM 2034 C C . ILE A 1 268 ? -1.664 -4.559 -16.440 1.00 93.19 268 ILE A C 1
ATOM 2036 O O . ILE A 1 268 ? -1.652 -5.762 -16.685 1.00 93.19 268 ILE A O 1
ATOM 2040 N N . THR A 1 269 ? -2.345 -4.051 -15.414 1.00 91.94 269 THR A N 1
ATOM 2041 C CA . THR A 1 269 ? -3.088 -4.888 -14.466 1.00 91.94 269 THR A CA 1
ATOM 2042 C C . THR A 1 269 ? -4.405 -5.410 -15.041 1.00 91.94 269 THR A C 1
ATOM 2044 O O . THR A 1 269 ? -4.920 -6.391 -14.526 1.00 91.94 269 THR A O 1
ATOM 2047 N N . ALA A 1 270 ? -4.954 -4.814 -16.105 1.00 89.56 270 ALA A N 1
ATOM 2048 C CA . ALA A 1 270 ? -6.144 -5.327 -16.793 1.00 89.56 270 ALA A CA 1
ATOM 2049 C C . ALA A 1 270 ? -5.854 -6.630 -17.556 1.00 89.56 270 ALA A C 1
ATOM 2051 O O . ALA A 1 270 ? -6.684 -7.537 -17.615 1.00 89.56 270 ALA A O 1
ATOM 2052 N N . VAL A 1 271 ? -4.651 -6.730 -18.125 1.00 89.75 271 VAL A N 1
ATOM 2053 C CA . VAL A 1 271 ? -4.262 -7.809 -19.045 1.00 89.75 271 VAL A CA 1
ATOM 2054 C C . VAL A 1 271 ? -3.255 -8.789 -18.448 1.00 89.75 271 VAL A C 1
ATOM 2056 O O . VAL A 1 271 ? -2.821 -9.706 -19.147 1.00 89.75 271 VAL A O 1
ATOM 2059 N N . THR A 1 272 ? -2.873 -8.613 -17.183 1.00 90.56 272 THR A N 1
ATOM 2060 C CA . THR A 1 272 ? -1.975 -9.489 -16.413 1.00 90.56 272 THR A CA 1
ATOM 2061 C C . THR A 1 272 ? -2.563 -9.734 -15.024 1.00 90.56 272 THR A C 1
ATOM 2063 O O . THR A 1 272 ? -3.484 -9.040 -14.605 1.00 90.56 272 THR A O 1
ATOM 2066 N N . ASN A 1 273 ? -2.025 -10.701 -14.289 1.00 89.44 273 ASN A N 1
ATOM 2067 C CA . ASN A 1 273 ? -2.372 -10.923 -12.886 1.00 89.44 273 ASN A CA 1
ATOM 2068 C C . ASN A 1 273 ? -1.472 -10.113 -11.929 1.00 89.44 273 ASN A C 1
ATOM 2070 O O . ASN A 1 273 ? -1.428 -10.408 -10.737 1.00 89.44 273 ASN A O 1
ATOM 2074 N N . ALA A 1 274 ? -0.742 -9.112 -12.435 1.00 92.75 274 ALA A N 1
ATOM 2075 C CA . ALA A 1 274 ? 0.107 -8.250 -11.624 1.00 92.75 274 ALA A CA 1
ATOM 2076 C C . ALA A 1 274 ? -0.707 -7.244 -10.791 1.00 92.75 274 ALA A C 1
ATOM 2078 O O . ALA A 1 274 ? -1.836 -6.875 -11.122 1.00 92.75 274 ALA A O 1
ATOM 2079 N N . PHE A 1 275 ? -0.078 -6.739 -9.735 1.00 92.19 275 PHE A N 1
ATOM 2080 C CA . PHE A 1 275 ? -0.480 -5.512 -9.053 1.00 92.19 275 PHE A CA 1
ATOM 2081 C C . PHE A 1 275 ? 0.330 -4.334 -9.578 1.00 92.19 275 PHE A C 1
ATOM 2083 O O . PHE A 1 275 ? 1.480 -4.504 -9.983 1.00 92.19 275 PHE A O 1
ATOM 2090 N N . ALA A 1 276 ? -0.223 -3.128 -9.493 1.00 95.94 276 ALA A N 1
ATOM 2091 C CA . ALA A 1 276 ? 0.556 -1.919 -9.721 1.00 95.94 276 ALA A CA 1
ATOM 2092 C C . ALA A 1 276 ? 0.323 -0.874 -8.629 1.00 95.94 276 ALA A C 1
ATOM 2094 O O . ALA A 1 276 ? -0.780 -0.732 -8.113 1.00 95.94 276 ALA A O 1
ATOM 2095 N N . VAL A 1 277 ? 1.372 -0.137 -8.280 1.00 97.69 277 VAL A N 1
ATOM 2096 C CA . VAL A 1 277 ? 1.341 0.963 -7.312 1.00 97.69 277 VAL A CA 1
ATOM 2097 C C . VAL A 1 277 ? 1.926 2.192 -7.988 1.00 97.69 277 VAL A C 1
ATOM 2099 O O . VAL A 1 277 ? 3.053 2.153 -8.482 1.00 97.69 277 VAL A O 1
ATOM 2102 N N . THR A 1 278 ? 1.175 3.286 -8.022 1.00 97.50 278 THR A N 1
ATOM 2103 C CA . THR A 1 278 ? 1.639 4.562 -8.570 1.00 97.50 278 THR A CA 1
ATOM 2104 C C . THR A 1 278 ? 1.752 5.613 -7.492 1.00 97.50 278 THR A C 1
ATOM 2106 O O . THR A 1 278 ? 0.904 5.691 -6.609 1.00 97.50 278 THR A O 1
ATOM 2109 N N . VAL A 1 279 ? 2.747 6.483 -7.634 1.00 97.38 279 VAL A N 1
ATOM 2110 C CA . VAL A 1 279 ? 2.865 7.725 -6.871 1.00 97.38 279 VAL A CA 1
ATOM 2111 C C . VAL A 1 279 ? 2.571 8.886 -7.813 1.00 97.38 279 VAL A C 1
ATOM 2113 O O . VAL A 1 279 ? 3.199 9.021 -8.866 1.00 97.38 279 VAL A O 1
ATOM 2116 N N . SER A 1 280 ? 1.596 9.717 -7.455 1.00 95.12 280 SER A N 1
ATOM 2117 C CA . SER A 1 280 ? 1.268 10.933 -8.194 1.00 95.12 280 SER A CA 1
ATOM 2118 C C . SER A 1 280 ? 2.319 12.010 -7.935 1.00 95.12 280 SER A C 1
ATOM 2120 O O . SER A 1 280 ? 2.471 12.478 -6.811 1.00 95.12 280 SER A O 1
ATOM 2122 N N . GLU A 1 281 ? 2.990 12.471 -8.987 1.00 93.75 281 GLU A N 1
ATOM 2123 C CA . GLU A 1 281 ? 3.972 13.557 -8.890 1.00 93.75 281 GLU A CA 1
ATOM 2124 C C . GLU A 1 281 ? 3.337 14.883 -8.436 1.00 93.75 281 GLU A C 1
ATOM 2126 O O . GLU A 1 281 ? 3.942 15.650 -7.699 1.00 93.75 281 GLU A O 1
ATOM 2131 N N . SER A 1 282 ? 2.092 15.159 -8.832 1.00 91.00 282 SER A N 1
ATOM 2132 C CA . SER A 1 282 ? 1.417 16.423 -8.517 1.00 91.00 282 SER A CA 1
ATOM 2133 C C . SER A 1 282 ? 0.813 16.459 -7.115 1.00 91.00 282 SER A C 1
ATOM 2135 O O . SER A 1 282 ? 0.780 17.516 -6.487 1.00 91.00 282 SER A O 1
ATOM 2137 N N . THR A 1 283 ? 0.316 15.324 -6.619 1.00 90.75 283 THR A N 1
ATOM 2138 C CA . THR A 1 283 ? -0.438 15.274 -5.353 1.00 90.75 283 THR A CA 1
ATOM 2139 C C . THR A 1 283 ? 0.258 14.478 -4.255 1.00 90.75 283 THR A C 1
ATOM 2141 O O . THR A 1 283 ? -0.080 14.638 -3.085 1.00 90.75 283 THR A O 1
ATOM 2144 N N . GLY A 1 284 ? 1.228 13.628 -4.596 1.00 92.81 284 GLY A N 1
ATOM 2145 C CA . GLY A 1 284 ? 1.801 12.638 -3.684 1.00 92.81 284 GLY A CA 1
ATOM 2146 C C . GLY A 1 284 ? 0.839 11.505 -3.312 1.00 92.81 284 GLY A C 1
ATOM 2147 O O . GLY A 1 284 ? 1.165 10.710 -2.438 1.00 92.81 284 GLY A O 1
ATOM 2148 N N . THR A 1 285 ? -0.343 11.438 -3.934 1.00 93.38 285 THR A N 1
ATOM 2149 C CA . THR A 1 285 ? -1.312 10.355 -3.717 1.00 93.38 285 THR A CA 1
ATOM 2150 C C . THR A 1 285 ? -0.734 9.043 -4.222 1.00 93.38 285 THR A C 1
ATOM 2152 O O . THR A 1 285 ? -0.207 8.986 -5.338 1.00 93.38 285 THR A O 1
ATOM 2155 N N . VAL A 1 286 ? -0.847 8.001 -3.403 1.00 96.12 286 VAL A N 1
ATOM 2156 C CA . VAL A 1 286 ? -0.491 6.637 -3.788 1.00 96.12 286 VAL A CA 1
ATOM 2157 C C . VAL A 1 286 ? -1.745 5.898 -4.215 1.00 96.12 286 VAL A C 1
ATOM 2159 O O . VAL A 1 286 ? -2.676 5.759 -3.424 1.00 96.12 286 VAL A O 1
ATOM 2162 N N . THR A 1 287 ? -1.759 5.397 -5.444 1.00 94.75 287 THR A N 1
ATOM 2163 C CA . THR A 1 287 ? -2.896 4.660 -6.004 1.00 94.75 287 THR A CA 1
ATOM 2164 C C . THR A 1 287 ? -2.475 3.229 -6.297 1.00 94.75 287 THR A C 1
ATOM 2166 O O . THR A 1 287 ? -1.434 2.988 -6.908 1.00 94.75 287 THR A O 1
ATOM 2169 N N . ILE A 1 288 ? -3.282 2.273 -5.849 1.00 93.69 288 ILE A N 1
ATOM 2170 C CA . ILE A 1 288 ? -3.035 0.843 -6.037 1.00 93.69 288 ILE A CA 1
ATOM 2171 C C . ILE A 1 288 ? -4.021 0.314 -7.071 1.00 93.69 288 ILE A C 1
ATOM 2173 O O . ILE A 1 288 ? -5.217 0.576 -6.965 1.00 93.69 288 ILE A O 1
ATOM 2177 N N . PHE A 1 289 ? -3.525 -0.447 -8.041 1.00 91.81 289 PHE A N 1
ATOM 2178 C CA . PHE A 1 289 ? -4.285 -1.012 -9.147 1.00 91.81 289 PHE A CA 1
ATOM 2179 C C . PHE A 1 289 ? -4.227 -2.536 -9.161 1.00 91.81 289 PHE A C 1
ATOM 2181 O O . PHE A 1 289 ? -3.187 -3.140 -8.877 1.00 91.81 289 PHE A O 1
ATOM 2188 N N . ARG A 1 290 ? -5.348 -3.143 -9.549 1.00 88.38 290 ARG A N 1
ATOM 2189 C CA . ARG A 1 290 ? -5.478 -4.571 -9.845 1.00 88.38 290 ARG A CA 1
ATOM 2190 C C . ARG A 1 290 ? -6.633 -4.783 -10.819 1.00 88.38 290 ARG A C 1
ATOM 2192 O O . ARG A 1 290 ? -7.638 -4.083 -10.723 1.00 88.38 290 ARG A O 1
ATOM 2199 N N . ASP A 1 291 ? -6.491 -5.738 -11.740 1.00 86.38 291 ASP A N 1
ATOM 2200 C CA . ASP A 1 291 ? -7.524 -6.082 -12.730 1.00 86.38 291 ASP A CA 1
ATOM 2201 C C . ASP A 1 291 ? -8.044 -4.846 -13.498 1.00 86.38 291 ASP A C 1
ATOM 2203 O O . ASP A 1 291 ? -9.236 -4.711 -13.770 1.00 86.38 291 ASP A O 1
ATOM 2207 N N . GLY A 1 292 ? -7.151 -3.896 -13.801 1.00 85.81 292 GLY A N 1
ATOM 2208 C CA . GLY A 1 292 ? -7.479 -2.681 -14.549 1.00 85.81 292 GLY A CA 1
ATOM 2209 C C . GLY A 1 292 ? -8.144 -1.571 -13.747 1.00 85.81 292 GLY A C 1
ATOM 2210 O O . GLY A 1 292 ? -8.522 -0.549 -14.315 1.00 85.81 292 GLY A O 1
ATOM 2211 N N . ARG A 1 293 ? -8.297 -1.748 -12.434 1.00 84.69 293 ARG A N 1
ATOM 2212 C CA . ARG A 1 293 ? -9.108 -0.872 -11.588 1.00 84.69 293 ARG A CA 1
ATOM 2213 C C . ARG A 1 293 ? -8.339 -0.376 -10.384 1.00 84.69 293 ARG A C 1
ATOM 2215 O O . ARG A 1 293 ? -7.396 -1.017 -9.924 1.00 84.69 293 ARG A O 1
ATOM 2222 N N . ILE A 1 294 ? -8.778 0.761 -9.858 1.00 87.38 294 ILE A N 1
ATOM 2223 C CA . ILE A 1 294 ? -8.269 1.308 -8.605 1.00 87.38 294 ILE A CA 1
ATOM 2224 C C . ILE A 1 294 ? -8.794 0.448 -7.455 1.00 87.38 294 ILE A C 1
ATOM 2226 O O . ILE A 1 294 ? -9.998 0.306 -7.259 1.00 87.38 294 ILE A O 1
ATOM 2230 N N . VAL A 1 295 ? -7.871 -0.125 -6.691 1.00 85.81 295 VAL A N 1
ATOM 2231 C CA . VAL A 1 295 ? -8.160 -0.863 -5.460 1.00 85.81 295 VAL A CA 1
ATOM 2232 C C . VAL A 1 295 ? -8.292 0.102 -4.296 1.00 85.81 295 VAL A C 1
ATOM 2234 O O . VAL A 1 295 ? -9.185 -0.065 -3.479 1.00 85.81 295 VAL A O 1
ATOM 2237 N N . THR A 1 296 ? -7.392 1.081 -4.186 1.00 87.62 296 THR A N 1
ATOM 2238 C CA . THR A 1 296 ? -7.422 2.101 -3.133 1.00 87.62 296 THR A CA 1
ATOM 2239 C C . THR A 1 296 ? -6.533 3.289 -3.496 1.00 87.62 296 THR A C 1
ATOM 2241 O O . THR A 1 296 ? -5.599 3.164 -4.291 1.00 87.62 296 THR A O 1
ATOM 2244 N N . GLU A 1 297 ? -6.819 4.427 -2.869 1.00 90.62 297 GLU A N 1
ATOM 2245 C CA . GLU A 1 297 ? -6.055 5.669 -2.968 1.00 90.62 297 GLU A CA 1
ATOM 2246 C C . GLU A 1 297 ? -5.716 6.177 -1.575 1.00 90.62 297 GLU A C 1
ATOM 2248 O O . GLU A 1 297 ? -6.603 6.384 -0.739 1.00 90.62 297 GLU A O 1
ATOM 2253 N N . ILE A 1 298 ? -4.428 6.386 -1.337 1.00 91.19 298 ILE A N 1
ATOM 2254 C CA . ILE A 1 298 ? -3.872 6.806 -0.061 1.00 91.19 298 ILE A CA 1
ATOM 2255 C C . ILE A 1 298 ? -3.347 8.224 -0.237 1.00 91.19 298 ILE A C 1
ATOM 2257 O O . ILE A 1 298 ? -2.329 8.474 -0.885 1.00 91.19 298 ILE A O 1
ATOM 2261 N N . GLU A 1 299 ? -4.086 9.163 0.337 1.00 87.75 299 GLU A N 1
ATOM 2262 C CA . GLU A 1 299 ? -3.804 10.588 0.240 1.00 87.75 299 GLU A CA 1
ATOM 2263 C C . GLU A 1 299 ? -2.933 11.056 1.404 1.00 87.75 299 GLU A C 1
ATOM 2265 O O . GLU A 1 299 ? -3.239 10.807 2.581 1.00 87.75 299 GLU A O 1
ATOM 2270 N N . LYS A 1 300 ? -1.892 11.828 1.082 1.00 85.44 300 LYS A N 1
ATOM 2271 C CA . LYS A 1 300 ? -1.161 12.588 2.093 1.00 85.44 300 LYS A CA 1
ATOM 2272 C C . LYS A 1 300 ? -1.964 13.816 2.550 1.00 85.44 300 LYS A C 1
ATOM 2274 O O . LYS A 1 300 ? -2.748 14.362 1.770 1.00 85.44 300 LYS A O 1
ATOM 2279 N N . PRO A 1 301 ? -1.777 14.302 3.789 1.00 83.06 301 PRO A N 1
ATOM 2280 C CA . PRO A 1 301 ? -2.403 15.529 4.250 1.00 83.06 301 PRO A CA 1
ATOM 2281 C C . PRO A 1 301 ? -2.011 16.689 3.340 1.00 83.06 301 PRO A C 1
ATOM 2283 O O . PRO A 1 301 ? -0.841 16.841 2.975 1.00 83.06 301 PRO A O 1
ATOM 2286 N N . ARG A 1 302 ? -2.976 17.546 2.996 1.00 75.88 302 ARG A N 1
ATOM 2287 C CA . ARG A 1 302 ? -2.652 18.804 2.322 1.00 75.88 302 ARG A CA 1
ATOM 2288 C C . ARG A 1 302 ? -1.755 19.612 3.251 1.00 75.88 302 ARG A C 1
ATOM 2290 O O . ARG A 1 302 ? -2.129 19.856 4.399 1.00 75.88 302 ARG A O 1
ATOM 2297 N N . ARG A 1 303 ? -0.598 20.063 2.756 1.00 64.00 303 ARG A N 1
ATOM 2298 C CA . ARG A 1 303 ? 0.097 21.174 3.405 1.00 64.00 303 ARG A CA 1
ATOM 2299 C C . ARG A 1 303 ? -0.874 22.345 3.360 1.00 64.00 303 ARG A C 1
ATOM 2301 O O . ARG A 1 303 ? -1.219 22.828 2.285 1.00 64.00 303 ARG A O 1
ATOM 2308 N N . LEU A 1 304 ? -1.383 22.745 4.521 1.00 52.53 304 LEU A N 1
ATOM 2309 C CA . LEU A 1 304 ? -1.935 24.078 4.657 1.00 52.53 304 LEU A CA 1
ATOM 2310 C C . LEU A 1 304 ? -0.738 24.999 4.461 1.00 52.53 304 LEU A C 1
ATOM 2312 O O . LEU A 1 304 ? 0.025 25.229 5.397 1.00 52.53 304 LEU A O 1
ATOM 2316 N N . ASP A 1 305 ? -0.532 25.468 3.234 1.00 43.91 305 ASP A N 1
ATOM 2317 C CA . ASP A 1 305 ? 0.285 26.646 3.025 1.00 43.91 305 ASP A CA 1
ATOM 2318 C C . ASP A 1 305 ? -0.416 27.739 3.822 1.00 43.91 305 ASP A C 1
ATOM 2320 O O . ASP A 1 305 ? -1.457 28.263 3.419 1.00 43.91 305 ASP A O 1
ATOM 2324 N N . VAL A 1 306 ? 0.102 28.025 5.017 1.00 42.47 306 VAL A N 1
ATOM 2325 C CA . VAL A 1 306 ? -0.302 29.182 5.805 1.00 42.47 306 VAL A CA 1
ATOM 2326 C C . VAL A 1 306 ? 0.217 30.395 5.045 1.00 42.47 306 VAL A C 1
ATOM 2328 O O . VAL A 1 306 ? 1.194 31.039 5.416 1.00 42.47 306 VAL A O 1
ATOM 2331 N N . VAL A 1 307 ? -0.438 30.718 3.933 1.00 42.03 307 VAL A N 1
ATOM 2332 C CA . VAL A 1 307 ? -0.441 32.068 3.412 1.00 42.03 307 VAL A CA 1
ATOM 2333 C C . VAL A 1 307 ? -1.227 32.841 4.455 1.00 42.03 307 VAL A C 1
ATOM 2335 O O . VAL A 1 307 ? -2.457 32.869 4.441 1.00 42.03 307 VAL A O 1
ATOM 2338 N N . HIS A 1 308 ? -0.506 33.437 5.402 1.00 39.97 308 HIS A N 1
ATOM 2339 C CA . HIS A 1 308 ? -1.004 34.552 6.189 1.00 39.97 308 HIS A CA 1
ATOM 2340 C C . HIS A 1 308 ? -1.414 35.650 5.195 1.00 39.97 308 HIS A C 1
ATOM 2342 O O . HIS A 1 308 ? -0.656 36.569 4.899 1.00 39.97 308 HIS A O 1
ATOM 2348 N N . ARG A 1 309 ? -2.619 35.555 4.630 1.00 36.47 309 ARG A N 1
ATOM 2349 C CA . ARG A 1 309 ? -3.327 36.731 4.149 1.00 36.47 309 ARG A CA 1
ATOM 2350 C C . ARG A 1 309 ? -3.891 37.366 5.412 1.00 36.47 309 ARG A C 1
ATOM 2352 O O . ARG A 1 309 ? -4.815 36.788 5.986 1.00 36.47 309 ARG A O 1
ATOM 2359 N N . PRO A 1 310 ? -3.332 38.485 5.908 1.00 40.88 310 PRO A N 1
ATOM 2360 C CA . PRO A 1 310 ? -3.998 39.218 6.965 1.00 40.88 310 PRO A CA 1
ATOM 2361 C C . PRO A 1 310 ? -5.404 39.538 6.467 1.00 40.88 310 PRO A C 1
ATOM 2363 O O . PRO A 1 310 ? -5.588 40.072 5.369 1.00 40.88 310 PRO A O 1
ATOM 2366 N N . PHE A 1 311 ? -6.388 39.129 7.259 1.00 45.69 311 PHE A N 1
ATOM 2367 C CA . PHE A 1 311 ? -7.778 39.496 7.082 1.00 45.69 311 PHE A CA 1
ATOM 2368 C C . PHE A 1 311 ? -7.818 41.029 7.118 1.00 45.69 311 PHE A C 1
ATOM 2370 O O . PHE A 1 311 ? -7.654 41.632 8.178 1.00 45.69 311 PHE A O 1
ATOM 2377 N N . ARG A 1 312 ? -7.920 41.681 5.954 1.00 43.00 312 ARG A N 1
ATOM 2378 C CA . ARG A 1 312 ? -8.191 43.117 5.903 1.00 43.00 312 ARG A CA 1
ATOM 2379 C C . ARG A 1 312 ? -9.641 43.279 6.329 1.00 43.00 312 ARG A C 1
ATOM 2381 O O . ARG A 1 312 ? -10.543 43.035 5.532 1.00 43.00 312 ARG A O 1
ATOM 2388 N N . ALA A 1 313 ? -9.847 43.609 7.601 1.00 50.81 313 ALA A N 1
ATOM 2389 C CA . ALA A 1 313 ? -11.100 44.198 8.039 1.00 50.81 313 ALA A CA 1
ATOM 2390 C C . ALA A 1 313 ? -11.347 45.432 7.161 1.00 50.81 313 ALA A C 1
ATOM 2392 O O . ALA A 1 313 ? -10.430 46.229 6.953 1.00 50.81 313 ALA A O 1
ATOM 2393 N N . GLY A 1 314 ? -12.537 45.503 6.566 1.00 45.44 314 GLY A N 1
ATOM 2394 C CA . GLY A 1 314 ? -12.941 46.631 5.741 1.00 45.44 314 GLY A CA 1
ATOM 2395 C C . GLY A 1 314 ? -12.866 47.924 6.543 1.00 45.44 314 GLY A C 1
ATOM 2396 O O . GLY A 1 314 ? -13.285 47.964 7.699 1.00 45.44 314 GLY A O 1
ATOM 2397 N N . GLU A 1 315 ? -12.296 48.948 5.923 1.00 43.75 315 GLU A N 1
ATOM 2398 C CA . GLU A 1 315 ? -12.503 50.331 6.329 1.00 43.75 315 GLU A CA 1
ATOM 2399 C C . GLU A 1 315 ? -13.922 50.713 5.880 1.00 43.75 315 GLU A C 1
ATOM 2401 O O . GLU A 1 315 ? -14.216 50.692 4.682 1.00 43.75 315 GLU A O 1
ATOM 2406 N N . GLU A 1 316 ? -14.797 50.982 6.850 1.00 44.88 316 GLU A N 1
ATOM 2407 C CA . GLU A 1 316 ? -15.953 51.876 6.686 1.00 44.88 316 GLU A CA 1
ATOM 2408 C C . GLU A 1 316 ? -15.548 53.298 7.082 1.00 44.88 316 GLU A C 1
ATOM 2410 O O . GLU A 1 316 ? -14.806 53.441 8.085 1.00 44.88 316 GLU A O 1
#

Foldseek 3Di:
DDPVVVVVVVVVLVVLQVVCLVCVQVVCVVVVAQAEEEAQLQCVLDDRDHDPPRQLRYEYEYQDPVSVVSCVVVVGHYDYAHNAFFDQVLSVQRRLVLCCLVVVDDQQGKYWYFDDHVPPSGTNDIDIDGQPPVFDDDDDDCPDPVLQFLAHSLLVRLVVNLLLCCLRQPPPNARFKAKEKEGVQVLQVVQKDAPDPFPCPPPDQVVQFSSPPVCSVVCSVLSNAAAHFYAYSRRRTPGGRMHGNFDDDPQADDDPPDDPSLQSQLRSQLVGQIKMWIQDSVFSWIFIDHNSGTSDITGHDDPPPPPPPPPPDDDD

Secondary structure (DSSP, 8-state):
--HHHHHHHHHHHHHHHHHHHHHHHHHHHHTT-SEEEEEHHHHTT------TT-GGGEEEEE-SHHHHHHHHHTT--EEE--SS---HHHHHHHHHHHHHHTTSS-TT-EEEEEEE-TTSSSEEEEEEEETTTSS----S----GGG-----HHHHHHHHHHHHHHHHH-BTTB---EEEEES-HHHHHHTEEESS--TTTTS-GGGGBTT-GGGHHHHHHHTTSSSEEEE-TTSBEEEEEEEE-PPPGGG----TT--HHHHHHHHHHHHSS-EEEEE-TTT--EEEEETTEEEEEEPPPP--------------

Radius of gyration: 21.5 Å; chains: 1; bounding box: 48×72×57 Å

pLDDT: mean 82.04, std 17.17, range [35.09, 98.56]